Protein AF-A0A6P7GM08-F1 (afdb_monomer_lite)

Secondary structure (DSSP, 8-state):
-----TTS--TT---------GGGTS-HHHHHHHHHHHHHHHHGGGT------------------HHHHHHHHHHHHHHHHHHHHHHHHHHHTT--THHHHHHHT-HHHHHHHHHS----HHHHHTHHHHHHHHHHHHHHHHHHHHHHHHTSPPS-HHHHHHHHTSHHHHHHHHHHHHHHHHHHHHHHHHHHHHHHHHHHTT---HHHHHHHHHHHHHHHHHHHHHHHHHHHSGGGGGG--TTTHHHHHHHHHHHHHHHHHHHTTTHHHH-STTS-TT------

Foldseek 3Di:
DDPPPVVDDDPLDDDDFDDDDPVQVVDPVSVQVVVQVVVCVVCVVVVDGDGDPDDDPDPQDLPFDPLNVVVVVVVVVLVVLQVVLQVCLVVLCPPDDPSVVSNCSHPVSVVVVVPDQDPDPVCVVCVVVVVVLVVLVVVVVVVLVVVLVVQWHDPCCVVVVVVCVDPVVVVVVCSVVVSLVVVVVSVVVVVVVVQVVCVVVVNPDPVVVVVVVVVVLCVVLVVVLVCLSVLLGSVLSVPDDSGCPVVSVLLNVLSVVCVVCLSVVVCQPDPDPSDNSPRPNDDD

Organism: NCBI:txid50390

pLDDT: mean 78.88, std 12.2, range [30.53, 94.38]

Sequence (284 aa):
NSSLDISRFDRNFIYRTLGIPKSFIEDKSKLYSYSSTLVNQDIERFKLSAQIEDATCKKIKLEMNVYDIICLAVLVFYNILVILATFKGKSYEKKNGLKCIISKLSLVHTWKLRSKVPDTRDFKNLRNMNGSRVLAMLFIIFIHLAIAYNTSFISKPEVYEHVYRTILDNGLGCLPVLIVSYFFLVSSWLLTTQVYNIHEKGQLSFKNIGILIINRYFRLNFLIIVILIISETSWSTVITGPANFYPIIANQKACTENWFPSIFLFTNFYRLVDIVSNSWIIKP

InterPro domains:
  IPR052728 Oxygen and lipid transport regulator [PTHR11161] (41-271)

Radius of gyration: 25.5 Å; chains: 1; bounding box: 68×51×71 Å

Structure (mmCIF, N/CA/C/O backbone):
data_AF-A0A6P7GM08-F1
#
_entry.id   AF-A0A6P7GM08-F1
#
loop_
_atom_site.group_PDB
_atom_site.id
_atom_site.type_symbol
_atom_site.label_atom_id
_atom_site.label_alt_id
_atom_site.label_comp_id
_atom_site.label_asym_id
_atom_site.label_entity_id
_atom_site.label_seq_id
_atom_site.pdbx_PDB_ins_code
_atom_site.Cartn_x
_atom_site.Cartn_y
_atom_site.Cartn_z
_atom_site.occupancy
_atom_site.B_iso_or_equiv
_atom_site.auth_seq_id
_atom_site.auth_comp_id
_atom_site.auth_asym_id
_atom_site.auth_atom_id
_atom_site.pdbx_PDB_model_num
ATOM 1 N N . ASN A 1 1 ? 20.301 -31.651 -13.476 1.00 35.16 1 ASN A N 1
ATOM 2 C CA . ASN A 1 1 ? 19.522 -30.443 -13.815 1.00 35.16 1 ASN A CA 1
ATOM 3 C C . ASN A 1 1 ? 19.251 -29.656 -12.561 1.00 35.16 1 ASN A C 1
ATOM 5 O O . ASN A 1 1 ? 18.342 -29.984 -11.812 1.00 35.16 1 ASN A O 1
ATOM 9 N N . SER A 1 2 ? 20.148 -28.711 -12.295 1.00 35.25 2 SER A N 1
ATOM 10 C CA . SER A 1 2 ? 20.129 -27.833 -11.135 1.00 35.25 2 SER A CA 1
ATOM 11 C C . SER A 1 2 ? 18.839 -27.028 -11.093 1.00 35.25 2 SER A C 1
ATOM 13 O O . SER A 1 2 ? 18.434 -26.445 -12.097 1.00 35.25 2 SER A O 1
ATOM 15 N N . SER A 1 3 ? 18.241 -26.996 -9.907 1.00 37.19 3 SER A N 1
ATOM 16 C CA . SER A 1 3 ? 17.284 -25.994 -9.460 1.00 37.19 3 SER A CA 1
ATOM 17 C C . SER A 1 3 ? 17.614 -24.624 -10.056 1.00 37.19 3 SER A C 1
ATOM 19 O O . SER A 1 3 ? 18.649 -24.043 -9.723 1.00 37.19 3 SER A O 1
ATOM 21 N N . LEU A 1 4 ? 16.748 -24.126 -10.942 1.00 41.38 4 LEU A N 1
ATOM 22 C CA . LEU A 1 4 ? 16.693 -22.707 -11.269 1.00 41.38 4 LEU A CA 1
ATOM 23 C C . LEU A 1 4 ? 16.424 -21.985 -9.953 1.00 41.38 4 LEU A C 1
ATOM 25 O O . LEU A 1 4 ? 15.320 -22.021 -9.414 1.00 41.38 4 LEU A O 1
ATOM 29 N N . ASP A 1 5 ? 17.479 -21.416 -9.393 1.00 38.16 5 ASP A N 1
ATOM 30 C CA . ASP A 1 5 ? 17.410 -20.539 -8.244 1.00 38.16 5 ASP A CA 1
ATOM 31 C C . ASP A 1 5 ? 16.794 -19.223 -8.733 1.00 38.16 5 ASP A C 1
ATOM 33 O O . ASP A 1 5 ? 17.493 -18.293 -9.128 1.00 38.16 5 ASP A O 1
ATOM 37 N N . ILE A 1 6 ? 15.456 -19.187 -8.778 1.00 45.59 6 ILE A N 1
ATOM 38 C CA . ILE A 1 6 ? 14.623 -18.048 -9.217 1.00 45.59 6 ILE A CA 1
ATOM 39 C C . ILE A 1 6 ? 14.950 -16.771 -8.405 1.00 45.59 6 ILE A C 1
ATOM 41 O O . ILE A 1 6 ? 14.562 -15.671 -8.785 1.00 45.59 6 ILE A O 1
ATOM 45 N N . SER A 1 7 ? 15.697 -16.897 -7.300 1.00 42.41 7 SER A N 1
ATOM 46 C CA . SER A 1 7 ? 16.135 -15.784 -6.456 1.00 42.41 7 SER A CA 1
ATOM 47 C C . SER A 1 7 ? 17.351 -15.010 -6.988 1.00 42.41 7 SER A C 1
ATOM 49 O O . SER A 1 7 ? 17.602 -13.890 -6.537 1.00 42.41 7 SER A O 1
ATOM 51 N N . ARG A 1 8 ? 18.116 -15.554 -7.948 1.00 43.66 8 ARG A N 1
ATOM 52 C CA . ARG A 1 8 ? 19.243 -14.836 -8.561 1.00 43.66 8 ARG A CA 1
ATOM 53 C C . ARG A 1 8 ? 18.775 -14.081 -9.797 1.00 43.66 8 ARG A C 1
ATOM 55 O O . ARG A 1 8 ? 18.522 -14.680 -10.835 1.00 43.66 8 ARG A O 1
ATOM 62 N N . PHE A 1 9 ? 18.734 -12.753 -9.691 1.00 54.97 9 PHE A N 1
ATOM 63 C CA . PHE A 1 9 ? 18.653 -11.877 -10.858 1.00 54.97 9 PHE A CA 1
ATOM 64 C C . PHE A 1 9 ? 19.743 -12.262 -11.865 1.00 54.97 9 PHE A C 1
ATOM 66 O O . PHE A 1 9 ? 20.922 -12.346 -11.499 1.00 54.97 9 PHE A O 1
ATOM 73 N N . ASP A 1 10 ? 19.343 -12.514 -13.112 1.00 64.62 10 ASP A N 1
ATOM 74 C CA . ASP A 1 10 ? 20.282 -12.793 -14.190 1.00 64.62 10 ASP A CA 1
ATOM 75 C C . ASP A 1 10 ? 21.168 -11.561 -14.403 1.00 64.62 10 ASP A C 1
ATOM 77 O O . ASP A 1 10 ? 20.703 -10.490 -14.793 1.00 64.62 10 ASP A O 1
ATOM 81 N N . ARG A 1 11 ? 22.459 -11.714 -14.098 1.00 68.94 11 ARG A N 1
ATOM 82 C CA . ARG A 1 11 ? 23.444 -10.626 -14.147 1.00 68.94 11 ARG A CA 1
ATOM 83 C C . ARG A 1 11 ? 23.810 -10.224 -15.575 1.00 68.94 11 ARG A C 1
ATOM 85 O O . ARG A 1 11 ? 24.514 -9.233 -15.743 1.00 68.94 11 ARG A O 1
ATOM 92 N N . ASN A 1 12 ? 23.344 -10.970 -16.575 1.00 76.00 12 ASN A N 1
ATOM 93 C CA . ASN A 1 12 ? 23.531 -10.639 -17.983 1.00 76.00 12 ASN A CA 1
ATOM 94 C C . ASN A 1 12 ? 22.581 -9.526 -18.449 1.00 76.00 12 ASN A C 1
ATOM 96 O O . ASN A 1 12 ? 22.846 -8.886 -19.463 1.00 76.00 12 ASN A O 1
ATOM 100 N N . PHE A 1 13 ? 21.509 -9.259 -17.696 1.00 76.62 13 PHE A N 1
ATOM 101 C CA . PHE A 1 13 ? 20.513 -8.247 -18.033 1.00 76.62 13 PHE A CA 1
ATOM 102 C C . PHE A 1 13 ? 20.607 -7.049 -17.094 1.00 76.62 13 PHE A C 1
ATOM 104 O O . PHE A 1 13 ? 20.610 -7.182 -15.870 1.00 76.62 13 PHE A O 1
ATOM 111 N N . ILE A 1 14 ? 20.629 -5.850 -17.674 1.00 76.06 14 ILE A N 1
ATOM 112 C CA . ILE A 1 14 ? 20.607 -4.596 -16.924 1.00 76.06 14 ILE A CA 1
ATOM 113 C C . ILE A 1 14 ? 19.427 -3.765 -17.415 1.00 76.06 14 ILE A C 1
ATOM 115 O O . ILE A 1 14 ? 19.393 -3.316 -18.558 1.00 76.06 14 ILE A O 1
ATOM 119 N N . TYR A 1 15 ? 18.479 -3.510 -16.520 1.00 76.50 15 TYR A N 1
ATOM 120 C CA . TYR A 1 15 ? 17.338 -2.647 -16.798 1.00 76.50 15 TYR A CA 1
ATOM 121 C C . TYR A 1 15 ? 17.693 -1.195 -16.468 1.00 76.50 15 TYR A C 1
ATOM 123 O O . TYR A 1 15 ? 18.095 -0.885 -15.344 1.00 76.50 15 TYR A O 1
ATOM 131 N N . ARG A 1 16 ? 17.552 -0.293 -17.445 1.00 76.12 16 ARG A N 1
ATOM 132 C CA . ARG A 1 16 ? 17.833 1.141 -17.287 1.00 76.12 16 ARG A CA 1
ATOM 133 C C . ARG A 1 16 ? 16.761 2.001 -17.931 1.00 76.12 16 ARG A C 1
ATOM 135 O O . ARG A 1 16 ? 16.158 1.638 -18.935 1.00 76.12 16 ARG A O 1
ATOM 142 N N . THR A 1 17 ? 16.591 3.190 -17.369 1.00 79.44 17 THR A N 1
ATOM 143 C CA . THR A 1 17 ? 15.763 4.252 -17.938 1.00 79.44 17 THR A CA 1
ATOM 144 C C . THR A 1 17 ? 16.650 5.274 -18.627 1.00 79.44 17 THR A C 1
ATOM 146 O O . THR A 1 17 ? 17.549 5.825 -17.992 1.00 79.44 17 THR A O 1
ATOM 149 N N . LEU A 1 18 ? 16.379 5.555 -19.900 1.00 80.62 18 LEU A N 1
ATOM 150 C CA . LEU A 1 18 ? 17.138 6.515 -20.700 1.00 80.62 18 LEU A CA 1
ATOM 151 C C . LEU A 1 18 ? 16.223 7.641 -21.186 1.00 80.62 18 LEU A C 1
ATOM 153 O O . LEU A 1 18 ? 15.099 7.399 -21.629 1.00 80.62 18 LEU A O 1
ATOM 157 N N . GLY A 1 19 ? 16.712 8.878 -21.112 1.00 82.31 19 GLY A N 1
ATOM 158 C CA . GLY A 1 19 ? 16.063 10.030 -21.732 1.00 82.31 19 GLY A CA 1
ATOM 159 C C . GLY A 1 19 ? 16.494 10.141 -23.189 1.00 82.31 19 GLY A C 1
ATOM 160 O O . GLY A 1 19 ? 17.632 10.513 -23.456 1.00 82.31 19 GLY A O 1
ATOM 161 N N . ILE A 1 20 ? 15.602 9.816 -24.126 1.00 84.56 20 ILE A N 1
ATOM 162 C CA . ILE A 1 20 ? 15.917 9.781 -25.562 1.00 84.56 20 ILE A CA 1
ATOM 163 C C . ILE A 1 20 ? 15.117 10.869 -26.295 1.00 84.56 20 ILE A C 1
ATOM 165 O O . ILE A 1 20 ? 13.917 11.019 -26.032 1.00 84.56 20 ILE A O 1
ATOM 169 N N . PRO A 1 21 ? 15.729 11.636 -27.223 1.00 86.94 21 PRO A N 1
ATOM 170 C CA . PRO A 1 21 ? 14.997 12.619 -28.012 1.00 86.94 21 PRO A CA 1
ATOM 171 C C . PRO A 1 21 ? 13.933 11.953 -28.893 1.00 86.94 21 PRO A C 1
ATOM 173 O O . PRO A 1 21 ? 14.159 10.891 -29.473 1.00 86.94 21 PRO A O 1
ATOM 176 N N . LYS A 1 22 ? 12.777 12.611 -29.048 1.00 83.81 22 LYS A N 1
ATOM 177 C CA . LYS A 1 22 ? 11.621 12.053 -29.775 1.00 83.81 22 LYS A CA 1
ATOM 178 C C . LYS A 1 22 ? 11.934 11.631 -31.215 1.00 83.81 22 LYS A C 1
ATOM 180 O O . LYS A 1 22 ? 11.367 10.650 -31.677 1.00 83.81 22 LYS A O 1
ATOM 185 N N . SER A 1 23 ? 12.859 12.317 -31.887 1.00 85.62 23 SER A N 1
ATOM 186 C CA . SER A 1 23 ? 13.282 12.016 -33.262 1.00 85.62 23 SER A CA 1
ATOM 187 C C . SER A 1 23 ? 13.886 10.619 -33.436 1.00 85.62 23 SER A C 1
ATOM 189 O O . SER A 1 23 ? 13.831 10.064 -34.528 1.00 85.62 23 SER A O 1
ATOM 191 N N . PHE A 1 24 ? 14.454 10.036 -32.376 1.00 84.12 24 PHE A N 1
ATOM 192 C CA . PHE A 1 24 ? 15.043 8.695 -32.413 1.00 84.12 24 PHE A CA 1
ATOM 193 C C . PHE A 1 24 ? 14.032 7.590 -32.082 1.00 84.12 24 PHE A C 1
ATOM 195 O O . PHE A 1 24 ? 14.351 6.424 -32.263 1.00 84.12 24 PHE A O 1
ATOM 202 N N . ILE A 1 25 ? 12.825 7.929 -31.611 1.00 83.25 25 ILE A N 1
ATOM 203 C CA . ILE A 1 25 ? 11.800 6.948 -31.206 1.00 83.25 25 ILE A CA 1
ATOM 204 C C . ILE A 1 25 ? 11.064 6.368 -32.425 1.00 83.25 25 ILE A C 1
ATOM 206 O O . ILE A 1 25 ? 10.591 5.235 -32.376 1.00 83.25 25 ILE A O 1
ATOM 210 N N . GLU A 1 26 ? 10.970 7.127 -33.519 1.00 83.06 26 GLU A N 1
ATOM 211 C CA . GLU A 1 26 ? 10.230 6.726 -34.725 1.00 83.06 26 GLU A CA 1
ATOM 212 C C . GLU A 1 26 ? 10.909 5.582 -35.494 1.00 83.06 26 GLU A C 1
ATOM 214 O O . GLU A 1 26 ? 10.233 4.768 -36.119 1.00 83.06 26 GLU A O 1
ATOM 219 N N . ASP A 1 27 ? 12.237 5.481 -35.405 1.00 87.62 27 ASP A N 1
ATOM 220 C CA . ASP A 1 27 ? 13.041 4.464 -36.080 1.00 87.62 27 ASP A CA 1
ATOM 221 C C . ASP A 1 27 ? 13.740 3.572 -35.049 1.00 87.62 27 ASP A C 1
ATOM 223 O O . ASP A 1 27 ? 14.667 3.995 -34.353 1.00 87.62 27 ASP A O 1
ATOM 227 N N . LYS A 1 28 ? 13.318 2.302 -34.981 1.00 85.19 28 LYS A N 1
ATOM 228 C CA . LYS A 1 28 ? 13.895 1.314 -34.061 1.00 85.19 28 LYS A CA 1
ATOM 229 C C . LYS A 1 28 ? 15.401 1.144 -34.271 1.00 85.19 28 LYS A C 1
ATOM 231 O O . LYS A 1 28 ? 16.126 1.040 -33.292 1.00 85.19 28 LYS A O 1
ATOM 236 N N . SER A 1 29 ? 15.913 1.161 -35.500 1.00 87.12 29 SER A N 1
ATOM 237 C CA . SER A 1 29 ? 17.355 0.976 -35.719 1.00 87.12 29 SER A CA 1
ATOM 238 C C . SER A 1 29 ? 18.158 2.121 -35.100 1.00 87.12 29 SER A C 1
ATOM 240 O O . SER A 1 29 ? 19.182 1.900 -34.448 1.00 87.12 29 SER A O 1
ATOM 242 N N . LYS A 1 30 ? 17.669 3.355 -35.258 1.00 89.19 30 LYS A N 1
ATOM 243 C CA . LYS A 1 30 ? 18.291 4.548 -34.670 1.00 89.19 30 LYS A CA 1
ATOM 244 C C . LYS A 1 30 ? 18.163 4.564 -33.153 1.00 89.19 30 LYS A C 1
ATOM 246 O O . LYS A 1 30 ? 19.135 4.901 -32.482 1.00 89.19 30 LYS A O 1
ATOM 251 N N . LEU A 1 31 ? 17.011 4.155 -32.618 1.00 88.88 31 LEU A N 1
ATOM 252 C CA . LEU A 1 31 ? 16.784 4.024 -31.180 1.00 88.88 31 LEU A CA 1
ATOM 253 C C . LEU A 1 31 ? 17.820 3.099 -30.538 1.00 88.88 31 LEU A C 1
ATOM 255 O O . LEU A 1 31 ? 18.477 3.488 -29.574 1.00 88.88 31 LEU A O 1
ATOM 259 N N . TYR A 1 32 ? 17.982 1.891 -31.082 1.00 90.56 32 TYR A N 1
ATOM 260 C CA . TYR A 1 32 ? 18.869 0.875 -30.520 1.00 90.56 32 TYR A CA 1
ATOM 261 C C . TYR A 1 32 ? 20.337 1.276 -30.663 1.00 90.56 32 TYR A C 1
ATOM 263 O O . TYR A 1 32 ? 21.091 1.148 -29.699 1.00 90.56 32 TYR A O 1
ATOM 271 N N . SER A 1 33 ? 20.737 1.822 -31.817 1.00 90.56 33 SER A N 1
ATOM 272 C CA . SER A 1 33 ? 22.107 2.301 -32.025 1.00 90.56 33 SER A CA 1
ATOM 273 C C . SER A 1 33 ? 22.451 3.443 -31.069 1.00 90.56 33 SER A C 1
ATOM 275 O O . SER A 1 33 ? 23.459 3.367 -30.375 1.00 90.56 33 SER A O 1
ATOM 277 N N . TYR A 1 34 ? 21.606 4.476 -30.989 1.00 90.44 34 TYR A N 1
ATOM 278 C CA . TYR A 1 34 ? 21.847 5.640 -30.134 1.00 90.44 34 TYR A CA 1
ATOM 279 C C . TYR A 1 34 ? 21.858 5.265 -28.647 1.00 90.44 34 TYR A C 1
ATOM 281 O O . TYR A 1 34 ? 22.755 5.666 -27.907 1.00 90.44 34 TYR A O 1
ATOM 289 N N . SER A 1 35 ? 20.902 4.436 -28.221 1.00 89.25 35 SER A N 1
ATOM 290 C CA . SER A 1 35 ? 20.823 3.952 -26.838 1.00 89.25 35 SER A CA 1
ATOM 291 C C . SER A 1 35 ? 22.028 3.090 -26.468 1.00 89.25 35 SER A C 1
ATOM 293 O O . SER A 1 35 ? 22.581 3.256 -25.385 1.00 89.25 35 SER A O 1
ATOM 295 N N . SER A 1 36 ? 22.475 2.210 -27.372 1.00 89.88 36 SER A N 1
ATOM 296 C CA . SER A 1 36 ? 23.676 1.395 -27.149 1.00 89.88 36 SER A CA 1
ATOM 297 C C . SER A 1 36 ? 24.919 2.274 -27.028 1.00 89.88 36 SER A C 1
ATOM 299 O O . SER A 1 36 ? 25.741 2.036 -26.151 1.00 89.88 36 SER A O 1
ATOM 301 N N . THR A 1 37 ? 25.059 3.317 -27.855 1.00 90.56 37 THR A N 1
ATOM 302 C CA . THR A 1 37 ? 26.175 4.268 -27.742 1.00 90.56 37 THR A CA 1
ATOM 303 C C . THR A 1 37 ? 26.171 4.984 -26.393 1.00 90.56 37 THR A C 1
ATOM 305 O O . THR A 1 37 ? 27.208 5.014 -25.737 1.00 90.56 37 THR A O 1
ATOM 308 N N . LEU A 1 38 ? 25.019 5.497 -25.948 1.00 89.44 38 LEU A N 1
ATOM 309 C CA . LEU A 1 38 ? 24.896 6.165 -24.647 1.00 89.44 38 LEU A CA 1
ATOM 310 C C . LEU A 1 38 ? 25.265 5.238 -23.483 1.00 89.44 38 LEU A C 1
ATOM 312 O O . LEU A 1 38 ? 26.056 5.608 -22.621 1.00 89.44 38 LEU A O 1
ATOM 316 N N . VAL A 1 39 ? 24.730 4.013 -23.470 1.00 88.25 39 VAL A N 1
ATOM 317 C CA . VAL A 1 39 ? 25.027 3.053 -22.397 1.00 88.25 39 VAL A CA 1
ATOM 318 C C . VAL A 1 39 ? 26.499 2.647 -22.417 1.00 88.25 39 VAL A C 1
ATOM 320 O O . VAL A 1 39 ? 27.105 2.572 -21.353 1.00 88.25 39 VAL A O 1
ATOM 323 N N . ASN A 1 40 ? 27.085 2.421 -23.598 1.00 90.12 40 ASN A N 1
ATOM 324 C CA . ASN A 1 40 ? 28.497 2.058 -23.727 1.00 90.12 40 ASN A CA 1
ATOM 325 C C . ASN A 1 40 ? 29.437 3.177 -23.266 1.00 90.12 40 ASN A C 1
ATOM 327 O O . ASN A 1 40 ? 30.437 2.877 -22.623 1.00 90.12 40 ASN A O 1
ATOM 331 N N . GLN A 1 41 ? 29.093 4.446 -23.508 1.00 90.19 41 GLN A N 1
ATOM 332 C CA . GLN A 1 41 ? 29.835 5.589 -22.963 1.00 90.19 41 GLN A CA 1
ATOM 333 C C . GLN A 1 41 ? 29.793 5.614 -21.427 1.00 90.19 41 GLN A C 1
ATOM 335 O O . GLN A 1 41 ? 30.821 5.806 -20.781 1.00 90.19 41 GLN A O 1
ATOM 340 N N . ASP A 1 42 ? 28.630 5.348 -20.825 1.00 84.88 42 ASP A N 1
ATOM 341 C CA . ASP A 1 42 ? 28.483 5.331 -19.363 1.00 84.88 42 ASP A CA 1
ATOM 342 C C . ASP A 1 42 ? 29.275 4.196 -18.686 1.00 84.88 42 ASP A C 1
ATOM 344 O O . ASP A 1 42 ? 29.732 4.341 -17.547 1.00 84.88 42 ASP A O 1
ATOM 348 N N . ILE A 1 43 ? 29.412 3.044 -19.352 1.00 86.06 43 ILE A N 1
ATOM 349 C CA . ILE A 1 43 ? 30.066 1.847 -18.792 1.00 86.06 43 ILE A CA 1
ATOM 350 C C . ILE A 1 43 ? 31.495 1.630 -19.293 1.00 86.06 43 ILE A C 1
ATOM 352 O O . ILE A 1 43 ? 32.141 0.679 -18.850 1.00 86.06 43 ILE A O 1
ATOM 356 N N . GLU A 1 44 ? 32.014 2.506 -20.156 1.00 87.69 44 GLU A N 1
ATOM 357 C CA . GLU A 1 44 ? 33.355 2.403 -20.745 1.00 87.69 44 GLU A CA 1
ATOM 358 C C . GLU A 1 44 ? 34.434 2.212 -19.666 1.00 87.69 44 GLU A C 1
ATOM 360 O O . GLU A 1 44 ? 35.330 1.373 -19.793 1.00 87.69 44 GLU A O 1
ATOM 365 N N . ARG A 1 45 ? 34.272 2.894 -18.523 1.00 87.44 45 ARG A N 1
ATOM 366 C CA . ARG A 1 45 ? 35.152 2.791 -17.346 1.00 87.44 45 ARG A CA 1
ATOM 367 C C . ARG A 1 45 ? 35.300 1.372 -16.785 1.00 87.44 45 ARG A C 1
ATOM 369 O O . ARG A 1 45 ? 36.302 1.069 -16.145 1.00 87.44 45 ARG A O 1
ATOM 376 N N . PHE A 1 46 ? 34.315 0.507 -17.015 1.00 84.06 46 PHE A N 1
ATOM 377 C CA . PHE A 1 46 ? 34.303 -0.875 -16.540 1.00 84.06 46 PHE A CA 1
ATOM 378 C C . PHE A 1 46 ? 34.839 -1.873 -17.573 1.00 84.06 46 PHE A C 1
ATOM 380 O O . PHE A 1 46 ? 34.902 -3.061 -17.270 1.00 84.06 46 PHE A O 1
ATOM 387 N N . LYS A 1 47 ? 35.241 -1.414 -18.771 1.00 87.75 47 LYS A N 1
ATOM 388 C CA . LYS A 1 47 ? 35.655 -2.269 -19.900 1.00 87.75 47 LYS A CA 1
ATOM 389 C C . LYS A 1 47 ? 34.579 -3.289 -20.298 1.00 87.75 47 LYS A C 1
ATOM 391 O O . LYS A 1 47 ? 34.889 -4.416 -20.678 1.00 87.75 47 LYS A O 1
ATOM 396 N N . LEU A 1 48 ? 33.314 -2.890 -20.179 1.00 85.75 48 LEU A N 1
ATOM 397 C CA . LEU A 1 48 ? 32.152 -3.687 -20.561 1.00 85.75 48 LEU A CA 1
ATOM 398 C C . LEU A 1 48 ? 31.522 -3.116 -21.832 1.00 85.75 48 LEU A C 1
ATOM 400 O O . LEU A 1 48 ? 31.581 -1.913 -22.071 1.00 85.75 48 LEU A O 1
ATOM 404 N N . SER A 1 49 ? 30.885 -3.983 -22.616 1.00 86.00 49 SER A N 1
ATOM 405 C CA . SER A 1 49 ? 30.048 -3.591 -23.749 1.00 86.00 49 SER A CA 1
ATOM 406 C C . SER A 1 49 ? 28.631 -4.098 -23.525 1.00 86.00 49 SER A C 1
ATOM 408 O O . SER A 1 49 ? 28.441 -5.275 -23.219 1.00 86.00 49 SER A O 1
ATOM 410 N N . ALA A 1 50 ? 27.646 -3.227 -23.698 1.00 86.06 50 ALA A N 1
ATOM 411 C CA . ALA A 1 50 ? 26.234 -3.556 -23.627 1.00 86.06 50 ALA A CA 1
ATOM 412 C C . ALA A 1 50 ? 25.570 -3.352 -24.993 1.00 86.06 50 ALA A C 1
ATOM 414 O O . ALA A 1 50 ? 25.867 -2.401 -25.724 1.00 86.06 50 ALA A O 1
ATOM 415 N N . GLN A 1 51 ? 24.637 -4.244 -25.306 1.00 88.38 51 GLN A N 1
ATOM 416 C CA . GLN A 1 51 ? 23.729 -4.123 -26.435 1.00 88.38 51 GLN A CA 1
ATOM 417 C C . GLN A 1 51 ? 22.304 -4.035 -25.898 1.00 88.38 51 GLN A C 1
ATOM 419 O O . GLN A 1 51 ? 21.954 -4.698 -24.922 1.00 88.38 51 GLN A O 1
ATOM 424 N N . ILE A 1 52 ? 21.484 -3.200 -26.527 1.00 87.88 52 ILE A N 1
ATOM 425 C CA . ILE A 1 52 ? 20.064 -3.126 -26.195 1.00 87.88 52 ILE A CA 1
ATOM 426 C C . ILE A 1 52 ? 19.348 -4.321 -26.827 1.00 87.88 52 ILE A C 1
ATOM 428 O O . ILE A 1 52 ? 19.352 -4.466 -28.048 1.00 87.88 52 ILE A O 1
ATOM 432 N N . GLU A 1 53 ? 18.743 -5.159 -25.990 1.00 85.50 53 GLU A N 1
ATOM 433 C CA . GLU A 1 53 ? 17.932 -6.301 -26.426 1.00 85.50 53 GLU A CA 1
ATOM 434 C C . GLU A 1 53 ? 16.463 -5.916 -26.626 1.00 85.50 53 GLU A C 1
ATOM 436 O O . GLU A 1 53 ? 15.872 -6.253 -27.648 1.00 85.50 53 GLU A O 1
ATOM 441 N N . ASP A 1 54 ? 15.897 -5.145 -25.693 1.00 83.50 54 ASP A N 1
ATOM 442 C CA . ASP A 1 54 ? 14.534 -4.627 -25.787 1.00 83.50 54 ASP A CA 1
ATOM 443 C C . ASP A 1 54 ? 14.457 -3.162 -25.337 1.00 83.50 54 ASP A C 1
ATOM 445 O O . ASP A 1 54 ? 15.165 -2.714 -24.430 1.00 83.50 54 ASP A O 1
ATOM 449 N N . ALA A 1 55 ? 13.570 -2.408 -25.983 1.00 81.38 55 ALA A N 1
ATOM 450 C CA . ALA A 1 55 ? 13.308 -1.008 -25.690 1.00 81.38 55 ALA A CA 1
ATOM 451 C C . ALA A 1 55 ? 11.798 -0.755 -25.663 1.00 81.38 55 ALA A C 1
ATOM 453 O O . ALA A 1 55 ? 11.122 -0.715 -26.695 1.00 81.38 55 ALA A O 1
ATOM 454 N N . THR A 1 56 ? 11.267 -0.520 -24.463 1.00 77.75 56 THR A N 1
ATOM 455 C CA . THR A 1 56 ? 9.855 -0.182 -24.276 1.00 77.75 56 THR A CA 1
ATOM 456 C C . THR A 1 56 ? 9.668 1.334 -24.214 1.00 77.75 56 THR A C 1
ATOM 458 O O . THR A 1 56 ? 9.880 1.970 -23.185 1.00 77.75 56 THR A O 1
ATOM 461 N N . CYS A 1 57 ? 9.196 1.921 -25.315 1.00 75.94 57 CYS A N 1
ATOM 462 C CA . CYS A 1 57 ? 8.779 3.324 -25.387 1.00 75.94 57 CYS A CA 1
ATOM 463 C C . CYS A 1 57 ? 7.248 3.420 -25.454 1.00 75.94 57 CYS A C 1
ATOM 465 O O . CYS A 1 57 ? 6.673 3.761 -26.488 1.00 75.94 57 CYS A O 1
ATOM 467 N N . LYS A 1 58 ? 6.552 3.076 -24.364 1.00 68.19 58 LYS A N 1
ATOM 468 C CA . LYS A 1 58 ? 5.087 3.191 -24.318 1.00 68.19 58 LYS A CA 1
ATOM 469 C C . LYS A 1 58 ? 4.670 4.585 -23.862 1.00 68.19 58 LYS A C 1
ATOM 471 O O . LYS A 1 58 ? 4.950 4.999 -22.742 1.00 68.19 58 LYS A O 1
ATOM 476 N N . LYS A 1 59 ? 3.921 5.287 -24.717 1.00 66.88 59 LYS A N 1
ATOM 477 C CA . LYS A 1 59 ? 3.079 6.400 -24.274 1.00 66.88 59 LYS A CA 1
ATOM 478 C C . LYS A 1 59 ? 1.920 5.771 -23.509 1.00 66.88 59 LYS A C 1
ATOM 480 O O . LYS A 1 59 ? 1.079 5.120 -24.123 1.00 66.88 59 LYS A O 1
ATOM 485 N N . ILE A 1 60 ? 1.930 5.896 -22.187 1.00 66.06 60 ILE A N 1
ATOM 486 C CA . ILE A 1 60 ? 0.898 5.321 -21.323 1.00 66.06 60 ILE A CA 1
ATOM 487 C C . ILE A 1 60 ? -0.426 5.982 -21.711 1.00 66.06 60 ILE A C 1
ATOM 489 O O . ILE A 1 60 ? -0.627 7.175 -21.488 1.00 66.06 60 ILE A O 1
ATOM 493 N N . LYS A 1 61 ? -1.281 5.228 -22.402 1.00 64.62 61 LYS A N 1
ATOM 494 C CA . LYS A 1 61 ? -2.645 5.638 -22.719 1.00 64.62 61 LYS A CA 1
ATOM 495 C C . LYS A 1 61 ? -3.538 5.049 -21.644 1.00 64.62 61 LYS A C 1
ATOM 497 O O . LYS A 1 61 ? -3.485 3.848 -21.398 1.00 64.62 61 LYS A O 1
ATOM 502 N N . LEU A 1 62 ? -4.323 5.908 -21.003 1.00 70.62 62 LEU A N 1
ATOM 503 C CA . LEU A 1 62 ? -5.319 5.469 -20.043 1.00 70.62 62 LEU A CA 1
ATOM 504 C C . LEU A 1 62 ? -6.485 4.849 -20.818 1.00 70.62 62 LEU A C 1
ATOM 506 O O . LEU A 1 62 ? -7.322 5.564 -21.365 1.00 70.62 62 LEU A O 1
ATOM 510 N N . GLU A 1 63 ? -6.510 3.526 -20.900 1.00 77.31 63 GLU A N 1
ATOM 511 C CA . GLU A 1 63 ? -7.664 2.789 -21.404 1.00 77.31 63 GLU A CA 1
ATOM 512 C C . GLU A 1 63 ? -8.556 2.464 -20.208 1.00 77.31 63 GLU A C 1
ATOM 514 O O . GLU A 1 63 ? -8.278 1.553 -19.433 1.00 77.31 63 GLU A O 1
ATOM 519 N N . MET A 1 64 ? -9.591 3.284 -20.007 1.00 78.94 64 MET A N 1
ATOM 520 C CA . MET A 1 64 ? -10.536 3.081 -18.912 1.00 78.94 64 MET A CA 1
ATOM 521 C C . MET A 1 64 ? -11.429 1.882 -19.217 1.00 78.94 64 MET A C 1
ATOM 523 O O . MET A 1 64 ? -12.156 1.875 -20.211 1.00 78.94 64 MET A O 1
ATOM 527 N N . ASN A 1 65 ? -11.402 0.890 -18.336 1.00 86.12 65 ASN A N 1
ATOM 528 C CA . ASN A 1 65 ? -12.275 -0.269 -18.411 1.00 86.12 65 ASN A CA 1
ATOM 529 C C . ASN A 1 65 ? -13.604 -0.002 -17.676 1.00 86.12 65 ASN A C 1
ATOM 531 O O . ASN A 1 65 ? -13.722 0.925 -16.871 1.00 86.12 65 ASN A O 1
ATOM 535 N N . VAL A 1 66 ? -14.614 -0.849 -17.898 1.00 88.44 66 VAL A N 1
ATOM 536 C CA . VAL A 1 66 ? -15.915 -0.771 -17.203 1.00 88.44 66 VAL A CA 1
ATOM 537 C C . VAL A 1 66 ? -15.734 -0.807 -15.681 1.00 88.44 66 VAL A C 1
ATOM 539 O O . VAL A 1 66 ? -16.409 -0.072 -14.961 1.00 88.44 66 VAL A O 1
ATOM 542 N N . TYR A 1 67 ? -14.777 -1.602 -15.195 1.00 88.69 67 TYR A N 1
ATOM 543 C CA . TYR A 1 67 ? -14.405 -1.659 -13.780 1.00 88.69 67 TYR A CA 1
ATOM 544 C C . TYR A 1 67 ? -13.984 -0.290 -13.229 1.00 88.69 67 TYR A C 1
ATOM 546 O 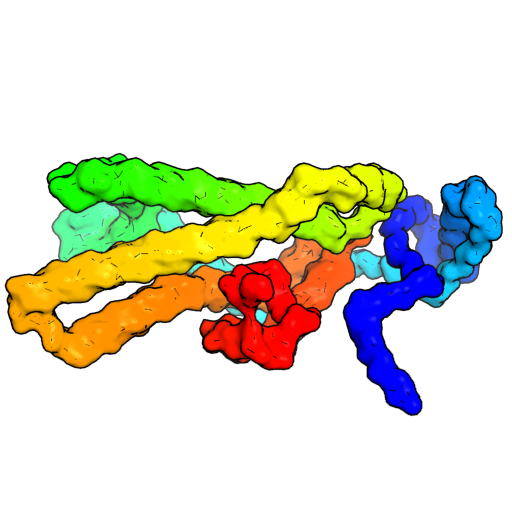O . TYR A 1 67 ? -14.486 0.140 -12.192 1.00 88.69 67 TYR A O 1
ATOM 554 N N . ASP A 1 68 ? -13.149 0.446 -13.965 1.00 88.62 68 ASP A N 1
ATOM 555 C CA . ASP A 1 68 ? -12.679 1.771 -13.555 1.00 88.62 68 ASP A CA 1
ATOM 556 C C . ASP A 1 68 ? -13.829 2.775 -13.468 1.00 88.62 68 ASP A C 1
ATOM 558 O O . ASP A 1 68 ? -13.869 3.604 -12.560 1.00 88.62 68 ASP A O 1
ATOM 562 N N . ILE A 1 69 ? -14.793 2.687 -14.389 1.00 90.62 69 ILE A N 1
ATOM 563 C CA . ILE A 1 69 ? -15.987 3.539 -14.386 1.00 90.62 69 ILE A CA 1
ATOM 564 C C . ILE A 1 69 ? -16.853 3.238 -13.156 1.00 90.62 69 ILE A C 1
ATOM 566 O O . ILE A 1 69 ? -17.322 4.168 -12.498 1.00 90.62 69 ILE A O 1
ATOM 570 N N . ILE A 1 70 ? -17.033 1.960 -12.805 1.00 92.31 70 ILE A N 1
ATOM 571 C CA . ILE A 1 70 ? -17.774 1.552 -11.603 1.00 92.31 70 ILE A CA 1
ATOM 572 C C . ILE A 1 70 ? -17.065 2.062 -10.343 1.00 92.31 70 ILE A C 1
ATOM 574 O O . ILE A 1 70 ? -17.702 2.695 -9.497 1.00 92.31 70 ILE A O 1
ATOM 578 N N . CYS A 1 71 ? -15.751 1.853 -10.227 1.00 90.25 71 CYS A N 1
ATOM 579 C CA . CYS A 1 71 ? -14.953 2.360 -9.112 1.00 90.25 71 CYS A CA 1
ATOM 580 C C . CYS A 1 71 ? -15.035 3.891 -9.005 1.00 90.25 71 CYS A C 1
ATOM 582 O O . CYS A 1 71 ? -15.216 4.413 -7.901 1.00 90.25 71 CYS A O 1
ATOM 584 N N . LEU A 1 72 ? -14.986 4.612 -10.134 1.00 90.69 72 LEU A N 1
ATOM 585 C CA . LEU A 1 72 ? -15.174 6.065 -10.170 1.00 90.69 72 LEU A CA 1
ATOM 586 C C . LEU A 1 72 ? -16.546 6.464 -9.645 1.00 90.69 72 LEU A C 1
ATOM 588 O O . LEU A 1 72 ? -16.643 7.340 -8.789 1.00 90.69 72 LEU A O 1
ATOM 592 N N . ALA A 1 73 ? -17.601 5.818 -10.140 1.00 93.56 73 ALA A N 1
ATOM 593 C CA . ALA A 1 73 ? -18.971 6.121 -9.758 1.00 93.56 73 ALA A CA 1
ATOM 594 C C . ALA A 1 73 ? -19.189 5.906 -8.255 1.00 93.56 73 ALA A C 1
ATOM 596 O O . ALA A 1 73 ? -19.752 6.775 -7.589 1.00 93.56 73 ALA A O 1
ATOM 597 N N . VAL A 1 74 ? -18.680 4.801 -7.698 1.00 92.50 74 VAL A N 1
ATOM 598 C CA . VAL A 1 74 ? -18.743 4.509 -6.258 1.00 92.50 74 VAL A CA 1
ATOM 599 C C . VAL A 1 74 ? -17.976 5.555 -5.450 1.00 92.50 74 VAL A C 1
ATOM 601 O O . VAL A 1 74 ? -18.492 6.056 -4.449 1.00 92.50 74 VAL A O 1
ATOM 604 N N . LEU A 1 75 ? -16.769 5.926 -5.885 1.00 91.06 75 LEU A N 1
ATOM 605 C CA . LEU A 1 75 ? -15.941 6.911 -5.192 1.00 91.06 75 LEU A CA 1
ATOM 606 C C . LEU A 1 75 ? -16.578 8.305 -5.227 1.00 91.06 75 LEU A C 1
ATOM 608 O O . LEU A 1 75 ? -16.651 8.971 -4.194 1.00 91.06 75 LEU A O 1
ATOM 612 N N . VAL A 1 76 ? -17.085 8.743 -6.380 1.00 94.19 76 VAL A N 1
ATOM 613 C CA . VAL A 1 76 ? -17.791 10.025 -6.529 1.00 94.19 76 VAL A CA 1
ATOM 614 C C . VAL A 1 76 ? -19.062 10.036 -5.682 1.00 94.19 76 VAL A C 1
ATOM 616 O O . VAL A 1 76 ? -19.278 10.978 -4.922 1.00 94.19 76 VAL A O 1
ATOM 619 N N . PHE A 1 77 ? -19.866 8.971 -5.734 1.00 94.38 77 PHE A N 1
ATOM 620 C CA . PHE A 1 77 ? -21.071 8.838 -4.918 1.00 94.38 77 PHE A CA 1
ATOM 621 C C . PHE A 1 77 ? -20.759 8.904 -3.417 1.00 94.38 77 PHE A C 1
ATOM 623 O O . PHE A 1 77 ? -21.394 9.664 -2.684 1.00 94.38 77 PHE A O 1
ATOM 630 N N . TYR A 1 78 ? -19.738 8.176 -2.958 1.00 91.44 78 TYR A N 1
ATOM 631 C CA . TYR A 1 78 ? -19.287 8.218 -1.569 1.00 91.44 78 TYR A CA 1
ATOM 632 C C . TYR A 1 78 ? -18.837 9.626 -1.155 1.00 91.44 78 TYR A C 1
ATOM 634 O O . TYR A 1 78 ? -19.248 10.118 -0.104 1.00 91.44 78 TYR A O 1
ATOM 642 N N . ASN A 1 79 ? -18.057 10.316 -1.993 1.00 92.00 79 ASN A N 1
ATOM 643 C CA . ASN A 1 79 ? -17.628 11.688 -1.716 1.00 92.00 79 ASN A CA 1
ATOM 644 C C . ASN A 1 79 ? -18.813 12.660 -1.647 1.00 92.00 79 ASN A C 1
ATOM 646 O O . ASN A 1 79 ? -18.869 13.477 -0.730 1.00 92.00 79 ASN A O 1
ATOM 650 N N . ILE A 1 80 ? -19.800 12.541 -2.540 1.00 92.75 80 ILE A N 1
ATOM 651 C CA . ILE A 1 80 ? -21.035 13.339 -2.481 1.00 92.75 80 ILE A CA 1
ATOM 652 C C . ILE A 1 80 ? -21.767 13.092 -1.156 1.00 92.75 80 ILE A C 1
ATOM 654 O O . ILE A 1 80 ? -22.166 14.049 -0.489 1.00 92.75 80 ILE A O 1
ATOM 658 N N . LEU A 1 81 ? -21.903 11.831 -0.731 1.00 90.19 81 LEU A N 1
ATOM 659 C CA . LEU A 1 81 ? -22.512 11.499 0.559 1.00 90.19 81 LEU A CA 1
ATOM 660 C C . LEU A 1 81 ? -21.748 12.122 1.733 1.00 90.19 81 LEU A C 1
ATOM 662 O O . LEU A 1 81 ? -22.377 12.704 2.617 1.00 90.19 81 LEU A O 1
ATOM 666 N N . VAL A 1 82 ? -20.413 12.050 1.736 1.00 89.94 82 VAL A N 1
ATOM 667 C CA . VAL A 1 82 ? -19.558 12.652 2.773 1.00 89.94 82 VAL A CA 1
ATOM 668 C C . VAL A 1 82 ? -19.696 14.175 2.791 1.00 89.94 82 VAL A C 1
ATOM 670 O O . VAL A 1 82 ? -19.803 14.769 3.866 1.00 89.94 82 VAL A O 1
ATOM 673 N N . ILE A 1 83 ? -19.748 14.825 1.627 1.00 89.88 83 ILE A N 1
ATOM 674 C CA . ILE A 1 83 ? -19.930 16.276 1.508 1.00 89.88 83 ILE A CA 1
ATOM 675 C C . ILE A 1 83 ? -21.302 16.682 2.063 1.00 89.88 83 ILE A C 1
ATOM 677 O O . ILE A 1 83 ? -21.385 17.542 2.943 1.00 89.88 83 ILE A O 1
ATOM 68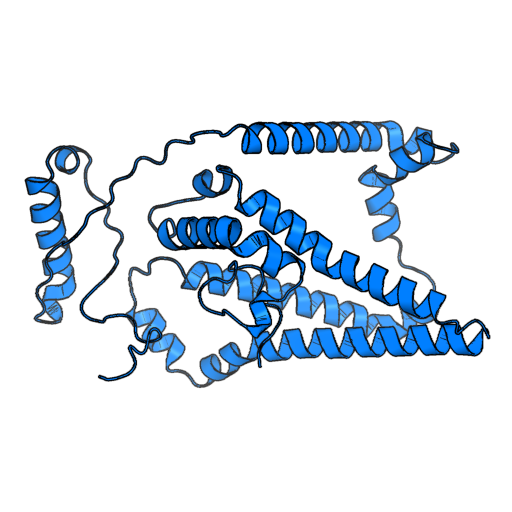1 N N . LEU A 1 84 ? -22.381 16.018 1.633 1.00 88.75 84 LEU A N 1
ATOM 682 C CA . LEU A 1 84 ? -23.741 16.270 2.125 1.00 88.75 84 LEU A CA 1
ATOM 683 C C . LEU A 1 84 ? -23.863 16.025 3.636 1.00 88.75 84 LEU A C 1
ATOM 685 O O . LEU A 1 84 ? -24.482 16.822 4.349 1.00 88.75 84 LEU A O 1
ATOM 689 N N . ALA A 1 85 ? -23.251 14.950 4.132 1.00 87.69 85 ALA A N 1
ATOM 690 C CA . ALA A 1 85 ? -23.160 14.642 5.553 1.00 87.69 85 ALA A CA 1
ATOM 691 C C . ALA A 1 85 ? -22.382 15.715 6.322 1.00 87.69 85 ALA A C 1
ATOM 693 O O . ALA A 1 85 ? -22.767 16.094 7.427 1.00 87.69 85 ALA A O 1
ATOM 694 N N . THR A 1 86 ? -21.311 16.245 5.736 1.00 87.38 86 THR A N 1
ATOM 695 C CA . THR A 1 86 ? -20.491 17.291 6.349 1.00 87.38 86 THR A CA 1
ATOM 696 C C . THR A 1 86 ? -21.264 18.604 6.465 1.00 87.38 86 THR A C 1
ATOM 698 O O . THR A 1 86 ? -21.335 19.157 7.562 1.00 87.38 86 THR A O 1
ATOM 701 N N . PHE A 1 87 ? -21.955 19.036 5.404 1.00 86.38 87 PHE A N 1
ATOM 702 C CA . PHE A 1 87 ? -22.800 20.237 5.429 1.00 86.38 87 PHE A CA 1
ATOM 703 C C . PHE A 1 87 ? -23.987 20.123 6.394 1.00 86.38 87 PHE A C 1
ATOM 705 O O . PHE A 1 87 ? -24.277 21.058 7.141 1.00 86.38 87 PHE A O 1
ATOM 712 N N . LYS A 1 88 ? -24.680 18.976 6.418 1.00 83.44 88 LYS A N 1
ATOM 713 C CA . LYS A 1 88 ? -25.880 18.779 7.255 1.00 83.44 88 LYS A CA 1
ATOM 714 C C . LYS A 1 88 ? -25.586 18.202 8.645 1.00 83.44 88 LYS A C 1
ATOM 716 O O . LYS A 1 88 ? -26.505 18.066 9.456 1.00 83.44 88 LYS A O 1
ATOM 721 N N . GLY A 1 89 ? -24.322 17.901 8.950 1.00 75.38 89 GLY A N 1
ATOM 722 C CA . GLY A 1 89 ? -23.897 17.146 10.134 1.00 75.38 89 GLY A CA 1
ATOM 723 C C . GLY A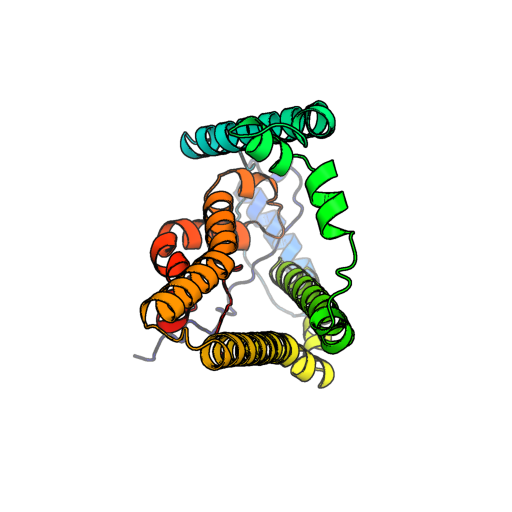 1 89 ? -24.393 17.731 11.456 1.00 75.38 89 GLY A C 1
ATOM 724 O O . GLY A 1 89 ? -24.951 16.993 12.267 1.00 75.38 89 GLY A O 1
ATOM 725 N N . LYS A 1 90 ? -24.303 19.060 11.629 1.00 70.94 90 LYS A N 1
ATOM 726 C CA . LYS A 1 90 ? -24.801 19.770 12.827 1.00 70.94 90 LYS A CA 1
ATOM 727 C C . LYS A 1 90 ? -26.321 19.669 13.010 1.00 70.94 90 LYS A C 1
ATOM 729 O O . LYS A 1 90 ? -26.798 19.593 14.136 1.00 70.94 90 LYS A O 1
ATOM 734 N N . SER A 1 91 ? -27.094 19.669 11.921 1.00 73.75 91 SER A N 1
ATOM 735 C CA . SER A 1 91 ? -28.567 19.604 11.975 1.00 73.75 91 SER A CA 1
ATOM 736 C C . SER A 1 91 ? -29.078 18.181 12.238 1.00 7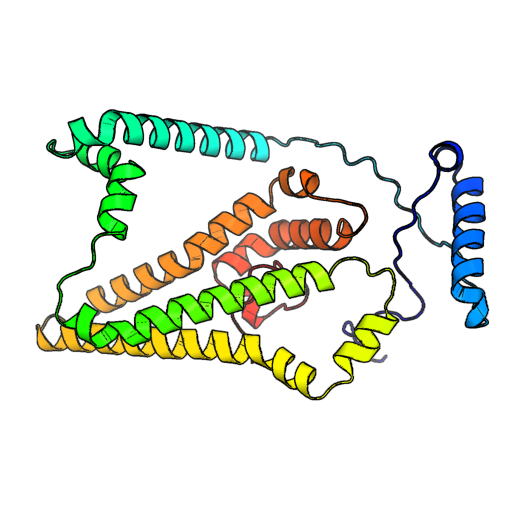3.75 91 SER A C 1
ATOM 738 O O . SER A 1 91 ? -30.173 17.984 12.771 1.00 73.75 91 SER A O 1
ATOM 740 N N . TYR A 1 92 ? -28.286 17.175 11.860 1.00 73.81 92 TYR A N 1
ATOM 741 C CA . TYR A 1 92 ? -28.643 15.764 11.981 1.00 73.81 92 TYR A CA 1
ATOM 742 C C . TYR A 1 92 ? -28.111 15.078 13.244 1.00 73.81 92 TYR A C 1
ATOM 744 O O . TYR A 1 92 ? -28.619 14.015 13.585 1.00 73.81 92 TYR A O 1
ATOM 752 N N . GLU A 1 93 ? -27.186 15.702 13.982 1.00 68.25 93 GLU A N 1
ATOM 753 C CA . GLU A 1 93 ? -26.601 15.156 15.221 1.00 68.25 93 GLU A CA 1
ATOM 754 C C . GLU A 1 93 ? -27.654 14.847 16.305 1.00 68.25 93 GLU A C 1
ATOM 756 O O . GLU A 1 93 ? -27.517 13.878 17.043 1.00 68.25 93 GLU A O 1
ATOM 761 N N . LYS A 1 94 ? -28.745 15.625 16.366 1.00 69.38 94 LYS A N 1
ATOM 762 C CA . LYS A 1 94 ? -29.841 15.444 17.339 1.00 69.38 94 LYS A CA 1
ATOM 763 C C . LYS A 1 94 ? -31.015 14.594 16.826 1.00 69.38 94 LYS A C 1
ATOM 765 O O . LYS A 1 94 ? -32.030 14.498 17.508 1.00 69.38 94 LYS A O 1
ATOM 770 N N . LYS A 1 95 ? -30.940 14.036 15.610 1.00 74.75 95 LYS A N 1
ATOM 771 C CA . LYS A 1 95 ? -32.055 13.299 14.981 1.00 74.75 95 LYS A CA 1
ATOM 772 C C . LYS A 1 95 ? -31.803 11.792 14.997 1.00 74.75 95 LYS A C 1
ATOM 774 O O . LYS A 1 95 ? -30.684 11.353 14.765 1.00 74.75 95 LYS A O 1
ATOM 779 N N . ASN A 1 96 ? -32.862 11.003 15.183 1.00 74.88 96 ASN A N 1
ATOM 780 C CA . ASN A 1 96 ? -32.794 9.537 15.184 1.00 74.88 96 ASN A CA 1
ATOM 781 C C . ASN A 1 96 ? -32.901 8.934 13.767 1.00 74.88 96 ASN A C 1
ATOM 783 O O . ASN A 1 96 ? -33.336 9.591 12.816 1.00 74.88 96 ASN A O 1
ATOM 787 N N . GLY A 1 97 ? -32.500 7.665 13.631 1.00 77.44 97 GLY A N 1
ATOM 788 C CA . GLY A 1 97 ? -32.628 6.878 12.398 1.00 77.44 97 GLY A CA 1
ATOM 789 C C . GLY A 1 97 ? -31.566 7.192 11.337 1.00 77.44 97 GLY A C 1
ATOM 790 O O . GLY A 1 97 ? -30.412 7.471 11.661 1.00 77.44 97 GLY A O 1
ATOM 791 N N . LEU A 1 98 ? -31.954 7.168 10.056 1.00 74.81 98 LEU A N 1
ATOM 792 C CA . LEU A 1 98 ? -31.054 7.368 8.906 1.00 74.81 98 LEU A CA 1
ATOM 793 C C . LEU A 1 98 ? -30.255 8.684 8.993 1.00 74.81 98 LEU A C 1
ATOM 795 O O . LEU A 1 98 ? -29.092 8.746 8.609 1.00 74.81 98 LEU A O 1
ATOM 799 N N . LYS A 1 99 ? -30.856 9.732 9.569 1.00 77.94 99 LYS A N 1
ATOM 800 C CA . LYS A 1 99 ? -30.214 11.043 9.763 1.00 77.94 99 LYS A CA 1
ATOM 801 C C . LYS A 1 99 ? -29.044 10.968 10.754 1.00 77.94 99 LYS A C 1
ATOM 803 O O . LYS A 1 99 ? -28.026 11.613 10.523 1.00 77.94 99 LYS A O 1
ATOM 808 N N . CYS A 1 100 ? -29.133 10.121 11.783 1.00 74.75 100 CYS A N 1
ATOM 809 C CA . CYS A 1 100 ? -28.020 9.852 12.699 1.00 74.75 100 CYS A CA 1
ATOM 810 C C . CYS A 1 100 ? -26.858 9.160 11.972 1.00 74.75 100 CYS A C 1
ATOM 812 O O . CYS A 1 100 ? -25.702 9.536 12.142 1.00 74.75 100 CYS A O 1
ATOM 814 N N . ILE A 1 101 ? -27.163 8.181 11.112 1.00 78.38 101 ILE A N 1
ATOM 815 C CA . ILE A 1 101 ? -26.150 7.465 10.320 1.00 78.38 101 ILE A CA 1
ATOM 816 C C . ILE A 1 101 ? -25.432 8.434 9.374 1.00 78.38 101 ILE A C 1
ATOM 818 O O . ILE A 1 101 ? -24.205 8.448 9.329 1.00 78.38 101 ILE A O 1
ATOM 822 N N . ILE A 1 102 ? -26.179 9.310 8.695 1.00 78.50 102 ILE A N 1
ATOM 823 C CA . ILE A 1 102 ? -25.607 10.358 7.838 1.00 78.50 102 ILE A CA 1
ATOM 824 C C . ILE A 1 102 ? -24.737 11.319 8.663 1.00 78.50 102 ILE A C 1
ATOM 826 O O . ILE A 1 102 ? -23.659 11.693 8.220 1.00 78.50 102 ILE A O 1
ATOM 830 N N . SER A 1 103 ? -25.143 11.679 9.885 1.00 76.88 103 SER A N 1
ATOM 831 C CA . SER A 1 103 ? -24.321 12.511 10.778 1.00 76.88 103 SER A CA 1
ATOM 832 C C . SER A 1 103 ? -22.981 11.844 11.127 1.00 76.88 103 SER A C 1
ATOM 834 O O . SER A 1 103 ? -21.960 12.523 11.181 1.00 76.88 103 SER A O 1
ATOM 836 N N . LYS A 1 104 ? -22.934 10.511 11.261 1.00 80.88 104 LYS A N 1
ATOM 837 C CA . LYS A 1 104 ? -21.685 9.766 11.511 1.00 80.88 104 LYS A CA 1
ATOM 838 C C . LYS A 1 104 ? -20.715 9.745 10.323 1.00 80.88 104 LYS A C 1
ATOM 840 O O . LYS A 1 104 ? -19.530 9.514 10.542 1.00 80.88 104 LYS A O 1
ATOM 845 N N . LEU A 1 105 ? -21.201 9.997 9.105 1.00 83.44 105 LEU A N 1
ATOM 846 C CA . LEU A 1 105 ? -20.387 10.131 7.889 1.00 83.44 105 LEU A CA 1
ATOM 847 C C . LEU A 1 105 ? -19.789 11.549 7.736 1.00 83.44 105 LEU A C 1
ATOM 849 O O . LEU A 1 105 ? -18.934 11.783 6.887 1.00 83.44 105 LEU A O 1
ATOM 853 N N . SER A 1 106 ? -20.236 12.508 8.554 1.00 86.31 106 SER A N 1
ATOM 854 C CA . SER A 1 106 ? -19.739 13.887 8.557 1.00 86.31 106 SER A CA 1
ATOM 855 C C . SER A 1 106 ? -18.293 13.955 9.043 1.00 86.31 106 SER A C 1
ATOM 857 O O . SER A 1 106 ? -18.011 13.598 10.189 1.00 86.31 106 SER A O 1
ATOM 859 N N . LEU A 1 107 ? -17.395 14.528 8.234 1.00 85.25 107 LEU A N 1
ATOM 860 C CA . LEU A 1 107 ? -15.984 14.692 8.605 1.00 85.25 107 LEU A CA 1
ATOM 861 C C . LEU A 1 107 ? -15.817 15.509 9.890 1.00 85.25 107 LEU A C 1
ATOM 863 O O . LEU A 1 107 ? -14.998 15.166 10.737 1.00 85.25 107 LEU A O 1
ATOM 867 N N . VAL A 1 108 ? -16.628 16.554 10.073 1.00 84.12 108 VAL A N 1
ATOM 868 C CA . VAL A 1 108 ? -16.579 17.420 11.262 1.00 84.12 108 VAL A CA 1
ATOM 869 C C . VAL A 1 108 ? -16.987 16.652 12.519 1.00 84.12 108 VAL A C 1
ATOM 871 O O . VAL A 1 108 ? -16.334 16.778 13.557 1.00 84.12 108 VAL A O 1
ATOM 874 N N . HIS A 1 109 ? -18.044 15.839 12.438 1.00 81.75 109 HIS A N 1
ATOM 875 C CA . HIS A 1 109 ? -18.490 15.029 13.571 1.00 81.75 109 HIS A CA 1
ATOM 876 C C . HIS A 1 109 ? -17.463 13.940 13.906 1.00 81.75 109 HIS A C 1
ATOM 878 O O . HIS A 1 109 ? -17.064 13.805 15.064 1.00 81.75 109 HIS A O 1
ATOM 884 N N . THR A 1 110 ? -16.970 13.213 12.898 1.00 85.06 110 THR A N 1
ATOM 885 C CA . THR A 1 110 ? -15.932 12.188 13.074 1.00 85.06 110 THR A CA 1
ATOM 886 C C . THR A 1 110 ? -14.640 12.782 13.634 1.00 85.06 110 THR A C 1
ATOM 888 O O . THR A 1 110 ? -14.043 12.191 14.534 1.00 85.06 110 THR A O 1
ATOM 891 N N . TRP A 1 111 ? -14.224 13.961 13.159 1.00 85.38 111 TRP A N 1
ATOM 892 C CA . TRP A 1 111 ? -13.057 14.677 13.673 1.00 85.38 111 TRP A CA 1
ATOM 893 C C . TRP A 1 111 ? -13.246 15.080 15.132 1.00 85.38 111 TRP A C 1
ATOM 895 O O . TRP A 1 111 ? -12.408 14.762 15.966 1.00 85.38 111 TRP A O 1
ATOM 905 N N . LYS A 1 112 ? -14.378 15.705 15.479 1.00 84.75 112 LYS A N 1
ATOM 906 C CA . LYS A 1 112 ? -14.683 16.092 16.864 1.00 84.75 112 LYS A CA 1
ATOM 907 C C . LYS A 1 112 ? -14.686 14.885 17.805 1.00 84.75 112 LYS A C 1
ATOM 909 O O . LYS A 1 112 ? -14.169 14.978 18.914 1.00 84.75 112 LYS A O 1
ATOM 914 N N . LEU A 1 113 ? -15.240 13.754 17.363 1.00 82.50 113 LEU A N 1
ATOM 915 C CA . LEU A 1 113 ? -15.246 12.514 18.136 1.00 82.50 113 LEU A CA 1
ATOM 916 C C . LEU A 1 113 ? -13.833 11.940 18.312 1.00 82.50 113 LEU A C 1
ATOM 918 O O . LEU A 1 113 ? -13.503 11.468 19.394 1.00 82.50 113 LEU A O 1
ATOM 922 N N . ARG A 1 114 ? -12.998 11.994 17.268 1.00 82.00 114 ARG A N 1
ATOM 923 C CA . ARG A 1 114 ? -11.634 11.444 17.278 1.00 82.00 114 ARG A CA 1
ATOM 924 C C . ARG A 1 114 ? -10.631 12.325 18.027 1.00 82.00 114 ARG A C 1
ATOM 926 O O . ARG A 1 114 ? -9.713 11.793 18.639 1.00 82.00 114 ARG A O 1
ATOM 933 N N . SER A 1 115 ? -10.827 13.640 18.008 1.00 84.38 115 SER A N 1
ATOM 934 C CA . SER A 1 115 ? -10.008 14.619 18.733 1.00 84.38 115 SER A CA 1
ATOM 935 C C . SER A 1 115 ? -10.406 14.752 20.205 1.00 84.38 115 SER A C 1
ATOM 937 O O . SER A 1 115 ? -9.674 15.348 20.993 1.00 84.38 115 SER A O 1
ATOM 939 N N . LYS A 1 116 ? -11.559 14.200 20.605 1.00 86.00 116 LYS A N 1
ATOM 940 C CA . LYS A 1 116 ? -11.965 14.161 22.009 1.00 86.00 116 LYS A CA 1
ATOM 941 C C . LYS A 1 116 ? -11.104 13.146 22.754 1.00 86.00 116 LYS A C 1
ATOM 943 O O . LYS A 1 116 ? -11.206 11.945 22.517 1.00 86.00 116 LYS A O 1
ATOM 948 N N . VAL A 1 117 ? -10.299 13.631 23.695 1.00 80.81 117 VAL A N 1
ATOM 949 C CA . VAL A 1 117 ? -9.525 12.774 24.597 1.00 80.81 117 VAL A CA 1
ATOM 950 C C . VAL A 1 117 ? -10.503 11.995 25.488 1.00 80.81 117 VAL A C 1
ATOM 952 O O . VAL A 1 117 ? -11.291 12.619 26.205 1.00 80.81 117 VAL A O 1
ATOM 955 N N . PRO A 1 118 ? -10.511 10.650 25.447 1.00 81.25 118 PRO A N 1
ATOM 956 C CA . PRO A 1 118 ? -11.363 9.860 26.323 1.00 81.25 118 PRO A CA 1
ATOM 957 C C . PRO A 1 118 ? -10.893 10.007 27.772 1.00 81.25 118 PRO A C 1
ATOM 959 O O . PRO A 1 118 ? -9.777 9.615 28.105 1.00 81.25 118 PRO A O 1
ATOM 962 N N . ASP A 1 119 ? -11.753 10.505 28.657 1.00 80.00 119 ASP A N 1
ATOM 963 C CA . ASP A 1 119 ? -11.466 10.578 30.097 1.00 80.00 119 ASP A CA 1
ATOM 964 C C . ASP A 1 119 ? -11.780 9.245 30.798 1.00 80.00 119 ASP A C 1
ATOM 966 O O . ASP A 1 119 ? -12.519 9.169 31.774 1.00 80.00 119 ASP A O 1
ATOM 970 N N . THR A 1 120 ? -11.275 8.147 30.239 1.00 85.44 120 THR A N 1
ATOM 971 C CA . THR A 1 120 ? -11.428 6.811 30.832 1.00 85.44 120 THR A CA 1
ATOM 972 C C . THR A 1 120 ? -10.145 6.424 31.557 1.00 85.44 120 THR A C 1
ATOM 974 O O . THR A 1 120 ? -9.043 6.763 31.115 1.00 85.44 120 THR A O 1
ATOM 977 N N . ARG A 1 121 ? -10.272 5.696 32.674 1.00 84.44 121 ARG A N 1
ATOM 978 C CA . ARG A 1 121 ? -9.122 5.186 33.441 1.00 84.44 121 ARG A CA 1
ATOM 979 C C . ARG A 1 121 ? -8.187 4.352 32.558 1.00 84.44 121 ARG A C 1
ATOM 981 O O . ARG A 1 121 ? -6.975 4.544 32.602 1.00 84.44 121 ARG A O 1
ATOM 988 N N . ASP A 1 122 ? -8.755 3.521 31.690 1.00 80.19 122 ASP A N 1
ATOM 989 C CA . ASP A 1 122 ? -8.001 2.700 30.740 1.00 80.19 122 ASP A CA 1
ATOM 990 C C . ASP A 1 122 ? -7.203 3.555 29.755 1.00 80.19 122 ASP A C 1
ATOM 992 O O . ASP A 1 122 ? -6.033 3.281 29.506 1.00 80.19 122 ASP A O 1
ATOM 996 N N . PHE A 1 123 ? -7.790 4.637 29.231 1.00 82.50 123 PHE A N 1
ATOM 997 C CA . PHE A 1 123 ? -7.074 5.540 28.331 1.00 82.50 123 PHE A CA 1
ATOM 998 C C . PHE A 1 123 ? -5.883 6.217 29.020 1.00 82.50 123 PHE A C 1
ATOM 1000 O O . PHE A 1 123 ? -4.814 6.324 28.417 1.00 82.50 123 PHE A O 1
ATOM 1007 N N . LYS A 1 124 ? -6.035 6.626 30.288 1.00 85.00 124 LYS A N 1
ATOM 1008 C CA . LYS A 1 124 ? -4.938 7.208 31.082 1.00 85.00 124 LYS A CA 1
ATOM 1009 C C . LYS A 1 124 ? -3.812 6.196 31.306 1.00 85.00 124 LYS A C 1
ATOM 1011 O O . LYS A 1 124 ? -2.652 6.534 31.081 1.00 85.00 124 LYS A O 1
ATOM 1016 N N . ASN A 1 125 ? -4.152 4.956 31.655 1.00 86.38 125 ASN A N 1
ATOM 1017 C CA . ASN A 1 125 ? -3.179 3.883 31.882 1.00 86.38 125 ASN A CA 1
ATOM 1018 C C . ASN A 1 125 ? -2.461 3.451 30.592 1.00 86.38 125 ASN A C 1
ATOM 1020 O O . ASN A 1 125 ? -1.271 3.153 30.607 1.00 86.38 125 ASN A O 1
ATOM 1024 N N . LEU A 1 126 ? -3.166 3.457 29.458 1.00 86.81 126 LEU A N 1
ATOM 1025 C CA . LEU A 1 126 ? -2.646 3.024 28.156 1.00 86.81 126 LEU A CA 1
ATOM 1026 C C . LEU A 1 126 ? -2.067 4.168 27.313 1.00 86.81 126 LEU A C 1
ATOM 1028 O O . LEU A 1 126 ? -1.737 3.966 26.143 1.00 86.81 126 LEU A O 1
ATOM 1032 N N . ARG A 1 127 ? -1.934 5.375 27.875 1.00 87.62 127 ARG A N 1
ATOM 1033 C CA . ARG A 1 127 ? -1.511 6.572 27.133 1.00 87.62 127 ARG A CA 1
ATOM 1034 C C . ARG A 1 127 ? -0.162 6.383 26.440 1.00 87.62 127 ARG A C 1
ATOM 1036 O O . ARG A 1 127 ? -0.053 6.654 25.246 1.00 87.62 127 ARG A O 1
ATOM 1043 N N . ASN A 1 128 ? 0.832 5.864 27.160 1.00 88.62 128 ASN A N 1
ATOM 1044 C CA . ASN A 1 128 ? 2.178 5.650 26.617 1.00 88.62 128 ASN A CA 1
ATOM 1045 C C . ASN A 1 128 ? 2.166 4.613 25.488 1.00 88.62 128 ASN A C 1
ATOM 1047 O O . ASN A 1 128 ? 2.786 4.824 24.450 1.00 88.62 128 ASN A O 1
ATOM 1051 N N . MET A 1 129 ? 1.387 3.542 25.654 1.00 88.88 129 MET A N 1
ATOM 1052 C CA . MET A 1 129 ? 1.241 2.500 24.640 1.00 88.88 129 MET A CA 1
ATOM 1053 C C . MET A 1 129 ? 0.515 3.006 23.383 1.00 88.88 129 MET A C 1
ATOM 1055 O O . MET A 1 129 ? 0.822 2.599 22.266 1.00 88.88 129 MET A O 1
ATOM 1059 N N . ASN A 1 130 ? -0.452 3.913 23.531 1.00 87.25 130 ASN A N 1
ATOM 1060 C CA . ASN A 1 130 ? -1.071 4.565 22.378 1.00 87.25 130 ASN A CA 1
ATOM 1061 C C . ASN A 1 130 ? -0.068 5.465 21.640 1.00 87.25 130 ASN A C 1
ATOM 1063 O O . ASN A 1 130 ? -0.044 5.448 20.411 1.00 87.25 130 ASN A O 1
ATOM 1067 N N . GLY A 1 131 ? 0.794 6.187 22.365 1.00 89.62 131 GLY A N 1
ATOM 1068 C CA . GLY A 1 131 ? 1.869 6.991 21.775 1.00 89.62 131 GLY A CA 1
ATOM 1069 C C . GLY A 1 131 ? 2.884 6.150 20.997 1.00 89.62 131 GLY A C 1
ATOM 1070 O O . GLY A 1 131 ? 3.174 6.443 19.838 1.00 89.62 131 GLY A O 1
ATOM 1071 N N . SER A 1 132 ? 3.358 5.049 21.583 1.00 92.12 132 SER A N 1
ATOM 1072 C CA . SER A 1 132 ? 4.309 4.147 20.923 1.00 92.12 132 SER A CA 1
ATOM 1073 C C . SER A 1 132 ? 3.724 3.480 19.675 1.00 92.12 132 SER A C 1
ATOM 1075 O O . SER A 1 132 ? 4.437 3.288 18.696 1.00 92.12 132 SER A O 1
ATOM 1077 N N . ARG A 1 133 ? 2.415 3.193 19.647 1.00 89.06 133 ARG A N 1
ATOM 1078 C CA . ARG A 1 133 ? 1.733 2.700 18.437 1.00 89.06 133 ARG A CA 1
ATOM 1079 C C . ARG A 1 133 ? 1.707 3.728 17.312 1.00 89.06 133 ARG A C 1
ATOM 1081 O O . ARG A 1 133 ? 1.870 3.347 16.159 1.00 89.06 133 ARG A O 1
ATOM 1088 N N . VAL A 1 134 ? 1.490 5.007 17.624 1.00 90.19 134 VAL A N 1
ATOM 1089 C CA . VAL A 1 134 ? 1.540 6.081 16.617 1.00 90.19 134 VAL A CA 1
ATOM 1090 C C . VAL A 1 134 ? 2.948 6.188 16.042 1.00 90.19 134 VAL A C 1
ATOM 1092 O O . VAL A 1 134 ? 3.106 6.199 14.825 1.00 90.19 134 VAL A O 1
ATOM 1095 N N . LEU A 1 135 ? 3.966 6.183 16.904 1.00 91.06 135 LEU A N 1
ATOM 1096 C CA . LEU A 1 135 ? 5.361 6.217 16.475 1.00 91.06 135 LEU A CA 1
ATOM 1097 C C . LEU A 1 135 ? 5.722 5.003 15.603 1.00 91.06 135 LEU A C 1
ATOM 1099 O O . LEU A 1 135 ? 6.308 5.159 14.536 1.00 91.06 135 LEU A O 1
ATOM 1103 N N . ALA A 1 136 ? 5.306 3.802 16.006 1.00 89.31 136 ALA A N 1
ATOM 1104 C CA . ALA A 1 136 ? 5.518 2.587 15.228 1.00 89.31 136 ALA A CA 1
ATOM 1105 C C . ALA A 1 136 ? 4.828 2.645 13.850 1.00 89.31 136 ALA A C 1
ATOM 1107 O O . ALA A 1 136 ? 5.414 2.211 12.861 1.00 89.31 136 ALA A O 1
ATOM 1108 N N . MET A 1 137 ? 3.627 3.234 13.749 1.00 87.25 137 MET A N 1
ATOM 1109 C CA . MET A 1 137 ? 2.958 3.440 12.455 1.00 87.25 137 MET A CA 1
ATOM 1110 C C . MET A 1 137 ? 3.739 4.407 11.558 1.00 87.25 137 MET A C 1
ATOM 1112 O O . MET A 1 137 ? 3.844 4.161 10.360 1.00 87.25 137 MET A O 1
ATOM 1116 N N . LEU A 1 138 ? 4.309 5.480 12.118 1.00 90.25 138 LEU A N 1
ATOM 1117 C CA . LEU A 1 138 ? 5.151 6.407 11.356 1.00 90.25 138 LEU A CA 1
ATOM 1118 C C . LEU A 1 138 ? 6.390 5.700 10.797 1.00 90.25 138 LEU A C 1
ATOM 1120 O O . LEU A 1 138 ? 6.699 5.869 9.620 1.00 90.25 138 LEU A O 1
ATOM 1124 N N . PHE A 1 139 ? 7.053 4.855 11.592 1.00 88.94 139 PHE A N 1
ATOM 1125 C CA . PHE A 1 139 ? 8.186 4.068 11.103 1.00 88.94 139 PHE A CA 1
ATOM 1126 C C . PHE A 1 139 ? 7.797 3.115 9.971 1.00 88.94 139 PHE A C 1
ATOM 1128 O O . PHE A 1 139 ? 8.509 3.058 8.974 1.00 88.94 139 PHE A O 1
ATOM 1135 N N . ILE A 1 140 ? 6.654 2.424 10.070 1.00 85.38 140 ILE A N 1
ATOM 1136 C CA . ILE A 1 140 ? 6.149 1.585 8.971 1.00 85.38 140 ILE A CA 1
ATOM 1137 C C . ILE A 1 140 ? 5.967 2.412 7.697 1.00 85.38 140 ILE A C 1
ATOM 1139 O O . ILE A 1 140 ? 6.389 1.969 6.630 1.00 85.38 140 ILE A O 1
ATOM 1143 N N . ILE A 1 141 ? 5.372 3.605 7.798 1.00 86.44 141 ILE A N 1
ATOM 1144 C CA . ILE A 1 141 ? 5.169 4.492 6.645 1.00 86.44 141 ILE A CA 1
ATOM 1145 C C . ILE A 1 141 ? 6.515 4.870 6.017 1.00 86.44 141 ILE A C 1
ATOM 1147 O O . ILE A 1 141 ? 6.672 4.739 4.806 1.00 86.44 141 ILE A O 1
ATOM 1151 N N . PHE A 1 142 ? 7.505 5.275 6.819 1.00 85.25 142 PHE A N 1
ATOM 1152 C CA . PHE A 1 142 ? 8.842 5.599 6.308 1.00 85.25 142 PHE A CA 1
ATOM 1153 C C . PHE A 1 142 ? 9.530 4.402 5.654 1.00 85.25 142 PHE A C 1
ATOM 1155 O O . PHE A 1 142 ? 10.136 4.558 4.598 1.00 85.25 142 PHE A O 1
ATOM 1162 N N . ILE A 1 143 ? 9.392 3.208 6.230 1.00 83.50 143 ILE A N 1
ATOM 1163 C CA . ILE A 1 143 ? 9.919 1.969 5.653 1.00 83.50 143 ILE A CA 1
ATOM 1164 C C . ILE A 1 143 ? 9.264 1.683 4.298 1.00 83.50 143 ILE A C 1
ATOM 1166 O O . ILE A 1 143 ? 9.968 1.391 3.339 1.00 83.50 143 ILE A O 1
ATOM 1170 N N . HIS A 1 144 ? 7.940 1.808 4.181 1.00 82.12 144 HIS A N 1
ATOM 1171 C CA . HIS A 1 144 ? 7.242 1.575 2.912 1.00 82.12 144 HIS A CA 1
ATOM 1172 C C . HIS A 1 144 ? 7.641 2.602 1.849 1.00 82.12 144 HIS A C 1
ATOM 1174 O O . HIS A 1 144 ? 7.852 2.237 0.696 1.00 82.12 144 HIS A O 1
ATOM 1180 N N . LEU A 1 145 ? 7.807 3.872 2.234 1.00 83.94 145 LEU A N 1
ATOM 1181 C CA . LEU A 1 145 ? 8.325 4.911 1.340 1.00 83.94 145 LEU A CA 1
ATOM 1182 C C . LEU A 1 145 ? 9.757 4.604 0.889 1.00 83.94 145 LEU A C 1
ATOM 1184 O O . LEU A 1 145 ? 10.065 4.731 -0.294 1.00 83.94 145 LEU A O 1
ATOM 1188 N N . ALA A 1 146 ? 10.615 4.156 1.809 1.00 79.62 146 ALA A N 1
ATOM 1189 C CA . ALA A 1 146 ? 11.975 3.751 1.489 1.00 79.62 146 ALA A CA 1
ATOM 1190 C C . ALA A 1 146 ? 11.982 2.556 0.525 1.00 79.62 146 ALA A C 1
ATOM 1192 O O . ALA A 1 146 ? 12.667 2.615 -0.489 1.00 79.62 146 ALA A O 1
ATOM 1193 N N . ILE A 1 147 ? 11.187 1.510 0.770 1.00 76.56 147 ILE A N 1
ATOM 1194 C CA . ILE A 1 147 ? 11.074 0.348 -0.128 1.00 76.56 147 ILE A CA 1
ATOM 1195 C C . ILE A 1 147 ? 10.553 0.772 -1.508 1.00 76.56 147 ILE A C 1
ATOM 1197 O O . ILE A 1 147 ? 11.133 0.394 -2.524 1.00 76.56 147 ILE A O 1
ATOM 1201 N N . ALA A 1 148 ? 9.508 1.601 -1.575 1.00 75.88 148 ALA A N 1
ATOM 1202 C CA . ALA A 1 148 ? 8.976 2.110 -2.841 1.00 75.88 148 ALA A CA 1
ATOM 1203 C C . ALA A 1 148 ? 10.029 2.906 -3.637 1.00 75.88 148 ALA A C 1
ATOM 1205 O O . ALA A 1 148 ? 10.136 2.775 -4.856 1.00 75.88 148 ALA A O 1
ATOM 1206 N N . TYR A 1 149 ? 10.857 3.691 -2.946 1.00 75.62 149 TYR A N 1
ATOM 1207 C CA . TYR A 1 149 ? 11.971 4.403 -3.564 1.00 75.62 149 TYR A CA 1
ATOM 1208 C C . TYR A 1 149 ? 13.082 3.451 -4.043 1.00 75.62 149 TYR A C 1
ATOM 1210 O O . TYR A 1 149 ? 13.571 3.586 -5.161 1.00 75.62 149 TYR A O 1
ATOM 1218 N N . ASN A 1 150 ? 13.441 2.450 -3.234 1.00 72.44 150 ASN A N 1
ATOM 1219 C CA . ASN A 1 150 ? 14.479 1.458 -3.543 1.00 72.44 150 ASN A CA 1
ATOM 1220 C C . ASN A 1 150 ? 14.081 0.472 -4.657 1.00 72.44 150 ASN A C 1
ATOM 1222 O O . ASN A 1 150 ? 14.950 -0.109 -5.296 1.00 72.44 150 ASN A O 1
ATOM 1226 N N . THR A 1 151 ? 12.784 0.273 -4.895 1.00 69.88 151 THR A N 1
ATOM 1227 C CA . THR A 1 151 ? 12.262 -0.618 -5.952 1.00 69.88 151 THR A CA 1
ATOM 1228 C C . THR A 1 151 ? 12.133 0.063 -7.317 1.00 69.88 151 THR A C 1
ATOM 1230 O O . THR A 1 151 ? 11.769 -0.587 -8.296 1.00 69.88 151 THR A O 1
ATOM 1233 N N . SER A 1 152 ? 12.437 1.360 -7.403 1.00 71.81 152 SER A N 1
ATOM 1234 C CA . SER A 1 152 ? 12.486 2.099 -8.667 1.00 71.81 152 SER A CA 1
ATOM 1235 C C . SER A 1 152 ? 13.852 1.944 -9.349 1.00 71.81 152 SER A C 1
ATOM 1237 O O . SER A 1 152 ? 14.845 1.618 -8.703 1.00 71.81 152 SER A O 1
ATOM 1239 N N . PHE A 1 153 ? 13.934 2.193 -10.659 1.00 71.06 153 PHE A N 1
ATOM 1240 C CA . PHE A 1 153 ? 15.210 2.136 -11.382 1.00 71.06 153 PHE A CA 1
ATOM 1241 C C . PHE A 1 153 ? 16.196 3.194 -10.857 1.00 71.06 153 PHE A C 1
ATOM 1243 O O . PHE A 1 153 ? 15.925 4.394 -10.902 1.00 71.06 153 PHE A O 1
ATOM 1250 N N . ILE A 1 154 ? 17.356 2.741 -10.373 1.00 69.81 154 ILE A N 1
ATOM 1251 C CA . ILE A 1 154 ? 18.394 3.582 -9.766 1.00 69.81 154 ILE A CA 1
ATOM 1252 C C . ILE A 1 154 ? 19.456 3.951 -10.809 1.00 69.81 154 ILE A C 1
ATOM 1254 O O . ILE A 1 154 ? 20.058 3.081 -11.433 1.00 69.81 154 ILE A O 1
ATOM 1258 N N . SER A 1 155 ? 19.759 5.245 -10.951 1.00 66.88 155 SER A N 1
ATOM 1259 C CA . SER A 1 155 ? 20.795 5.721 -11.885 1.00 66.88 155 SER A CA 1
ATOM 1260 C C . SER A 1 155 ? 22.233 5.516 -11.385 1.00 66.88 155 SER A C 1
ATOM 1262 O O . SER A 1 155 ? 23.151 5.435 -12.195 1.00 66.88 155 SER A O 1
ATOM 1264 N N . LYS A 1 156 ? 22.452 5.455 -10.063 1.00 73.06 156 LYS A N 1
ATOM 1265 C CA . LYS A 1 156 ? 23.780 5.314 -9.433 1.00 73.06 156 LYS A CA 1
ATOM 1266 C C . LYS A 1 156 ? 23.787 4.165 -8.410 1.00 73.06 156 LYS A C 1
ATOM 1268 O O . LYS A 1 156 ? 23.618 4.427 -7.218 1.00 73.06 156 LYS A O 1
ATOM 1273 N N . PRO A 1 157 ? 23.970 2.905 -8.847 1.00 72.56 157 PRO A N 1
ATOM 1274 C CA . PRO A 1 157 ? 23.932 1.743 -7.953 1.00 72.56 157 PRO A CA 1
ATOM 1275 C C . PRO A 1 157 ? 25.041 1.771 -6.890 1.00 72.56 157 PRO A C 1
ATOM 1277 O O . PRO A 1 157 ? 24.820 1.314 -5.775 1.00 72.56 157 PRO A O 1
ATOM 1280 N N . GLU A 1 158 ? 26.180 2.405 -7.184 1.00 74.06 158 GLU A N 1
ATOM 1281 C CA . GLU A 1 158 ? 27.330 2.541 -6.272 1.00 74.06 158 GLU A CA 1
ATOM 1282 C C . GLU A 1 158 ? 26.959 3.174 -4.922 1.00 74.06 158 GLU A C 1
ATOM 1284 O O . GLU A 1 158 ? 27.496 2.794 -3.883 1.00 74.06 158 GLU A O 1
ATOM 1289 N N . VAL A 1 159 ? 26.001 4.109 -4.917 1.00 73.75 159 VAL A N 1
ATOM 1290 C CA . VAL A 1 159 ? 25.512 4.736 -3.680 1.00 73.75 159 VAL A CA 1
ATOM 1291 C C . VAL A 1 159 ? 24.813 3.700 -2.803 1.00 73.75 159 VAL A C 1
ATOM 1293 O O . VAL A 1 159 ? 25.053 3.650 -1.602 1.00 73.75 159 VAL A O 1
ATOM 1296 N N . TYR A 1 160 ? 23.992 2.840 -3.402 1.00 72.56 160 TYR A N 1
ATOM 1297 C CA . TYR A 1 160 ? 23.266 1.803 -2.677 1.00 72.56 160 TYR A CA 1
ATOM 1298 C C . TYR A 1 160 ? 24.202 0.692 -2.219 1.00 72.56 160 TYR A C 1
ATOM 1300 O O . TYR A 1 160 ? 24.107 0.251 -1.080 1.00 72.56 160 TYR A O 1
ATOM 1308 N N . GLU A 1 161 ? 25.156 0.284 -3.054 1.00 74.12 161 GLU A N 1
ATOM 1309 C CA . GLU A 1 161 ? 26.160 -0.712 -2.675 1.00 74.12 161 GLU A CA 1
ATOM 1310 C C . GLU A 1 161 ? 27.005 -0.261 -1.477 1.00 74.12 161 GLU A C 1
ATOM 1312 O O . GLU A 1 161 ? 27.321 -1.071 -0.605 1.00 74.12 161 GLU A O 1
ATOM 1317 N N . HIS A 1 162 ? 27.351 1.028 -1.401 1.00 75.31 162 HIS A N 1
ATOM 1318 C CA . HIS A 1 162 ? 28.073 1.577 -0.254 1.00 75.31 162 HIS A CA 1
ATOM 1319 C C . HIS A 1 162 ? 27.195 1.653 1.001 1.00 75.31 162 HIS A C 1
ATOM 1321 O O . HIS A 1 162 ? 27.667 1.372 2.102 1.00 75.31 162 HIS A O 1
ATOM 1327 N N . VAL A 1 163 ? 25.926 2.032 0.843 1.00 68.88 163 VAL A N 1
ATOM 1328 C CA . VAL A 1 163 ? 24.936 2.092 1.927 1.00 68.88 163 VAL A CA 1
ATOM 1329 C C . VAL A 1 163 ? 24.763 0.684 2.528 1.00 68.88 163 VAL A C 1
ATOM 1331 O O . VAL A 1 163 ? 25.206 0.445 3.656 1.00 68.88 163 VAL A O 1
ATOM 1334 N N . TYR A 1 164 ? 24.375 -0.308 1.715 1.00 69.94 164 TYR A N 1
ATOM 1335 C CA . TYR A 1 164 ? 24.130 -1.696 2.142 1.00 69.94 164 TYR A CA 1
ATOM 1336 C C . TYR A 1 164 ? 25.347 -2.456 2.699 1.00 69.94 164 TYR A C 1
ATOM 1338 O O . TYR A 1 164 ? 25.184 -3.510 3.313 1.00 69.94 164 TYR A O 1
ATOM 1346 N N . ARG A 1 165 ? 26.576 -1.958 2.516 1.00 71.19 165 ARG A N 1
ATOM 1347 C CA . ARG A 1 165 ? 27.786 -2.556 3.111 1.00 71.19 165 ARG A CA 1
ATOM 1348 C C . ARG A 1 165 ? 27.943 -2.271 4.608 1.00 71.19 165 ARG A C 1
ATOM 1350 O O . ARG A 1 165 ? 28.780 -2.900 5.254 1.00 71.19 165 ARG A O 1
ATOM 1357 N N . THR A 1 166 ? 27.174 -1.341 5.172 1.00 74.31 166 THR A N 1
ATOM 1358 C CA . THR A 1 166 ? 27.343 -0.899 6.563 1.00 74.31 166 THR A CA 1
ATOM 1359 C C . THR A 1 166 ? 26.537 -1.770 7.537 1.00 74.31 166 THR A C 1
ATOM 1361 O O . THR A 1 166 ? 25.384 -2.102 7.286 1.00 74.31 166 THR A O 1
ATOM 1364 N N . ILE A 1 167 ? 27.105 -2.107 8.704 1.00 59.53 167 ILE A N 1
ATOM 1365 C CA . ILE A 1 167 ? 26.439 -2.906 9.763 1.00 59.53 167 ILE A CA 1
ATOM 1366 C C . ILE A 1 167 ? 25.108 -2.278 10.223 1.00 59.53 167 ILE A C 1
ATOM 1368 O O . ILE A 1 167 ? 24.161 -2.997 10.545 1.00 59.53 167 ILE A O 1
ATOM 1372 N N . LEU A 1 168 ? 25.025 -0.944 10.211 1.00 60.31 168 LEU A N 1
ATOM 1373 C CA . LEU A 1 168 ? 23.805 -0.185 10.504 1.00 60.31 168 LEU A CA 1
ATOM 1374 C C . LEU A 1 168 ? 22.634 -0.578 9.589 1.00 60.31 168 LEU A C 1
ATOM 1376 O O . LEU A 1 168 ? 21.495 -0.616 10.052 1.00 60.31 168 LEU A O 1
ATOM 1380 N N . ASP A 1 169 ? 22.912 -0.962 8.345 1.00 63.62 169 ASP A N 1
ATOM 1381 C CA . ASP A 1 169 ? 21.885 -1.275 7.353 1.00 63.62 169 ASP A CA 1
ATOM 1382 C C . ASP A 1 169 ? 21.391 -2.713 7.446 1.00 63.62 169 ASP A C 1
ATOM 1384 O O . ASP A 1 169 ? 20.196 -2.953 7.290 1.00 63.62 169 ASP A O 1
ATOM 1388 N N . ASN A 1 170 ? 22.254 -3.662 7.826 1.00 65.81 170 ASN A N 1
ATOM 1389 C CA . ASN A 1 170 ? 21.793 -4.994 8.233 1.00 65.81 170 ASN A CA 1
ATOM 1390 C C . ASN A 1 170 ? 20.853 -4.896 9.449 1.00 65.81 170 ASN A C 1
ATOM 1392 O O . ASN A 1 170 ? 19.846 -5.598 9.517 1.00 65.81 170 ASN A O 1
ATOM 1396 N N . GLY A 1 171 ? 21.137 -3.978 10.382 1.00 66.88 171 GLY A N 1
ATOM 1397 C CA . GLY A 1 171 ? 20.240 -3.663 11.497 1.00 66.88 171 GLY A CA 1
ATOM 1398 C C . GLY A 1 171 ? 18.921 -3.019 11.051 1.00 66.88 171 GLY A C 1
ATOM 1399 O O . GLY A 1 171 ? 17.851 -3.422 11.514 1.00 66.88 171 GLY A O 1
ATOM 1400 N N . LEU A 1 172 ? 18.972 -2.059 10.120 1.00 68.69 172 LEU A N 1
ATOM 1401 C CA . LEU A 1 172 ? 17.784 -1.416 9.541 1.00 68.69 172 LEU A CA 1
ATOM 1402 C C . LEU A 1 172 ? 16.941 -2.385 8.702 1.00 68.69 172 LEU A C 1
ATOM 1404 O O . LEU A 1 172 ? 15.720 -2.259 8.697 1.00 68.69 172 LEU A O 1
ATOM 1408 N N . GLY A 1 173 ? 17.550 -3.384 8.061 1.00 70.50 173 GLY A N 1
ATOM 1409 C CA . GLY A 1 173 ? 16.849 -4.454 7.349 1.00 70.50 173 GLY A CA 1
ATOM 1410 C C . GLY A 1 173 ? 15.978 -5.321 8.266 1.00 70.50 173 GLY A C 1
ATOM 1411 O O . GLY A 1 173 ? 14.910 -5.768 7.855 1.00 70.50 173 GLY A O 1
ATOM 1412 N N . CYS A 1 174 ? 16.373 -5.490 9.532 1.00 78.06 174 CYS A N 1
ATOM 1413 C CA . CYS A 1 174 ? 15.588 -6.203 10.548 1.00 78.06 174 CYS A CA 1
ATOM 1414 C C . CYS A 1 174 ? 14.499 -5.333 11.201 1.00 78.06 174 CYS A C 1
ATOM 1416 O O . CYS A 1 174 ? 13.565 -5.854 11.818 1.00 78.06 174 CYS A O 1
ATOM 1418 N N . LEU A 1 175 ? 14.591 -4.005 11.079 1.00 80.62 175 LEU A N 1
ATOM 1419 C CA . LEU A 1 175 ? 13.672 -3.059 11.715 1.00 80.62 175 LEU A CA 1
ATOM 1420 C C . LEU A 1 175 ? 12.189 -3.285 11.341 1.00 80.62 175 LEU A C 1
ATOM 1422 O O . LEU A 1 175 ? 11.359 -3.270 12.254 1.00 80.62 175 LEU A O 1
ATOM 1426 N N . PRO A 1 176 ? 11.813 -3.548 10.069 1.00 80.19 176 PRO A N 1
ATOM 1427 C CA . PRO A 1 176 ? 10.428 -3.844 9.706 1.00 80.19 176 PRO A CA 1
ATOM 1428 C C . PRO A 1 176 ? 9.879 -5.063 10.456 1.00 80.19 176 PRO A C 1
ATOM 1430 O O . PRO A 1 176 ? 8.776 -5.003 11.000 1.00 80.19 176 PRO A O 1
ATOM 1433 N N . VAL A 1 177 ? 10.668 -6.140 10.555 1.00 82.44 177 VAL A N 1
ATOM 1434 C CA . VAL A 1 177 ? 10.279 -7.382 11.245 1.00 82.44 177 VAL A CA 1
ATOM 1435 C C . VAL A 1 177 ? 10.058 -7.126 12.735 1.00 82.44 177 VAL A C 1
ATOM 1437 O O . VAL A 1 177 ? 9.057 -7.572 13.302 1.00 82.44 177 VAL A O 1
ATOM 1440 N N . LEU A 1 178 ? 10.944 -6.355 13.372 1.00 86.44 178 LEU A N 1
ATOM 1441 C CA . LEU A 1 178 ? 10.810 -5.983 14.782 1.00 86.44 178 LEU A CA 1
ATOM 1442 C C . LEU A 1 178 ? 9.568 -5.122 15.034 1.00 86.44 178 LEU A C 1
ATOM 1444 O O . LEU A 1 178 ? 8.838 -5.364 15.995 1.00 86.44 178 LEU A O 1
ATOM 1448 N N . ILE A 1 179 ? 9.285 -4.150 14.162 1.00 87.12 179 ILE A N 1
ATOM 1449 C CA . ILE A 1 179 ? 8.108 -3.284 14.300 1.00 87.12 179 ILE A CA 1
ATOM 1450 C C . ILE A 1 179 ? 6.814 -4.086 14.115 1.00 87.12 179 ILE A C 1
ATOM 1452 O O . ILE A 1 179 ? 5.880 -3.939 14.906 1.00 87.12 179 ILE A O 1
ATOM 1456 N N . VAL A 1 180 ? 6.747 -4.962 13.112 1.00 83.94 180 VAL A N 1
ATOM 1457 C CA . VAL A 1 180 ? 5.586 -5.840 12.898 1.00 83.94 180 VAL A CA 1
ATOM 1458 C C . VAL A 1 180 ? 5.390 -6.776 14.097 1.00 83.94 180 VAL A C 1
ATOM 1460 O O . VAL A 1 180 ? 4.276 -6.892 14.615 1.00 83.94 180 VAL A O 1
ATOM 1463 N N . SER A 1 181 ? 6.473 -7.360 14.617 1.00 88.00 181 SER A N 1
ATOM 1464 C CA . SER A 1 181 ? 6.446 -8.196 15.827 1.00 88.00 181 SER A CA 1
ATOM 1465 C C . SER A 1 181 ? 5.941 -7.422 17.048 1.00 88.00 181 SER A C 1
ATOM 1467 O O . SER A 1 181 ? 5.102 -7.917 17.803 1.00 88.00 181 SER A O 1
ATOM 1469 N N . TYR A 1 182 ? 6.373 -6.169 17.208 1.00 90.44 182 TYR A N 1
ATOM 1470 C CA . TYR A 1 182 ? 5.873 -5.263 18.238 1.00 90.44 182 TYR A CA 1
ATOM 1471 C C . TYR A 1 182 ? 4.358 -5.022 18.113 1.00 90.44 182 TYR A C 1
ATOM 1473 O O . TYR A 1 182 ? 3.635 -5.092 19.111 1.00 90.44 182 TYR A O 1
ATOM 1481 N N . PHE A 1 183 ? 3.839 -4.803 16.899 1.00 86.50 183 PHE A N 1
ATOM 1482 C CA . PHE A 1 183 ? 2.396 -4.663 16.679 1.00 86.50 183 PHE A CA 1
ATOM 1483 C C . PHE A 1 183 ? 1.622 -5.934 17.027 1.00 86.50 183 PHE A C 1
ATOM 1485 O O . PHE A 1 183 ? 0.550 -5.838 17.636 1.00 86.50 183 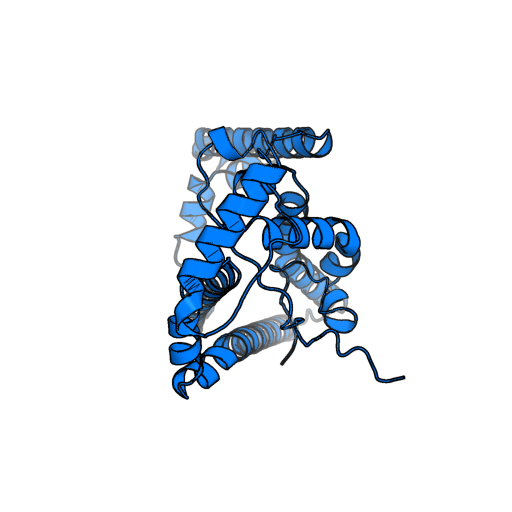PHE A O 1
ATOM 1492 N N . PHE A 1 184 ? 2.150 -7.113 16.689 1.00 86.25 184 PHE A N 1
ATOM 1493 C CA . PHE A 1 184 ? 1.534 -8.379 17.081 1.00 86.25 184 PHE A CA 1
ATOM 1494 C C . PHE A 1 184 ? 1.522 -8.562 18.595 1.00 86.25 184 PHE A C 1
ATOM 1496 O O . PHE A 1 184 ? 0.481 -8.940 19.138 1.00 86.25 184 PHE A O 1
ATOM 1503 N N . LEU A 1 185 ? 2.613 -8.223 19.284 1.00 91.00 185 LEU A N 1
ATOM 1504 C CA . LEU A 1 185 ? 2.699 -8.289 20.741 1.00 91.00 185 LEU A CA 1
ATOM 1505 C C . LEU A 1 185 ? 1.658 -7.375 21.399 1.00 91.00 185 LEU A C 1
ATOM 1507 O O . LEU A 1 185 ? 0.831 -7.840 22.182 1.00 91.00 185 LEU A O 1
ATOM 1511 N N . VAL A 1 186 ? 1.634 -6.091 21.030 1.00 89.81 186 VAL A N 1
ATOM 1512 C CA . VAL A 1 186 ? 0.688 -5.111 21.591 1.00 89.81 186 VAL A CA 1
ATOM 1513 C C . VAL A 1 186 ? -0.758 -5.477 21.261 1.00 89.81 186 VAL A C 1
ATOM 1515 O O . VAL A 1 186 ? -1.638 -5.369 22.116 1.00 89.81 186 VAL A O 1
ATOM 1518 N N . SER A 1 187 ? -1.027 -5.931 20.032 1.00 87.00 187 SER A N 1
ATOM 1519 C CA . SER A 1 187 ? -2.364 -6.376 19.635 1.00 87.00 187 SER A CA 1
ATOM 1520 C C . SER A 1 187 ? -2.814 -7.601 20.423 1.00 87.00 187 SER A C 1
ATOM 1522 O O . SER A 1 187 ? -3.997 -7.685 20.748 1.00 87.00 187 SER A O 1
ATOM 1524 N N . SER A 1 188 ? -1.914 -8.547 20.688 1.00 88.56 188 SER A N 1
ATOM 1525 C CA . SER A 1 188 ? -2.226 -9.766 21.438 1.00 88.56 188 SER A CA 1
ATOM 1526 C C . SER A 1 188 ? -2.444 -9.450 22.912 1.00 88.56 188 SER A C 1
ATOM 1528 O O . SER A 1 188 ? -3.419 -9.907 23.493 1.00 88.56 188 SER A O 1
ATOM 1530 N N . TRP A 1 189 ? -1.618 -8.580 23.492 1.00 90.88 189 TRP A N 1
ATOM 1531 C CA . TRP A 1 189 ? -1.781 -8.125 24.869 1.00 90.88 189 TRP A CA 1
ATOM 1532 C C . TRP A 1 189 ? -3.112 -7.393 25.091 1.00 90.88 189 TRP A C 1
ATOM 1534 O O . TRP A 1 189 ? -3.868 -7.742 25.995 1.00 90.88 189 TRP A O 1
ATOM 1544 N N . LEU A 1 190 ? -3.454 -6.434 24.219 1.00 88.19 190 LEU A N 1
ATOM 1545 C CA . LEU A 1 190 ? -4.741 -5.729 24.267 1.00 88.19 190 LEU A CA 1
ATOM 1546 C C . LEU A 1 190 ? -5.931 -6.684 24.168 1.00 88.19 190 LEU A C 1
ATOM 1548 O O . LEU A 1 190 ? -6.927 -6.511 24.870 1.00 88.19 190 LEU A O 1
ATOM 1552 N N . LEU A 1 191 ? -5.824 -7.675 23.286 1.00 87.38 191 LEU A N 1
ATOM 1553 C CA . LEU A 1 191 ? -6.841 -8.696 23.114 1.00 87.38 191 LEU A CA 1
ATOM 1554 C C . LEU A 1 191 ? -7.017 -9.519 24.395 1.00 87.38 191 LEU A C 1
ATOM 1556 O O . LEU A 1 191 ? -8.135 -9.665 24.882 1.00 87.38 191 LEU A O 1
ATOM 1560 N N . THR A 1 192 ? -5.923 -10.004 24.974 1.00 89.06 192 THR A N 1
ATOM 1561 C CA . THR A 1 192 ? -5.944 -10.757 26.230 1.00 89.06 192 THR A CA 1
ATOM 1562 C C . THR A 1 192 ? -6.619 -9.956 27.346 1.00 89.06 192 THR A C 1
ATOM 1564 O O . THR A 1 192 ? -7.515 -10.473 28.009 1.00 89.06 192 THR A O 1
ATOM 1567 N N . THR A 1 193 ? -6.297 -8.668 27.495 1.00 87.56 193 THR A N 1
ATOM 1568 C CA . THR A 1 193 ? -6.956 -7.782 28.472 1.00 87.56 193 THR A CA 1
ATOM 1569 C C . THR A 1 193 ? -8.460 -7.640 28.218 1.00 87.56 193 THR A C 1
ATOM 1571 O O . THR A 1 193 ? -9.256 -7.658 29.154 1.00 87.56 193 THR A O 1
ATOM 1574 N N . GLN A 1 194 ? -8.886 -7.536 26.956 1.00 85.19 194 GLN A N 1
ATOM 1575 C CA . GLN A 1 194 ? -10.313 -7.504 26.613 1.00 85.19 194 GLN A CA 1
ATOM 1576 C C . GLN A 1 194 ? -11.024 -8.812 26.968 1.00 85.19 194 GLN A C 1
ATOM 1578 O O . GLN A 1 194 ? -12.143 -8.771 27.475 1.00 85.19 194 GLN A O 1
ATOM 1583 N N . VAL A 1 195 ? -10.381 -9.956 26.731 1.00 86.69 195 VAL A N 1
ATOM 1584 C CA . VAL A 1 195 ? -10.917 -11.275 27.086 1.00 86.69 195 VAL A CA 1
ATOM 1585 C C . VAL A 1 195 ? -11.067 -11.408 28.602 1.00 86.69 195 VAL A C 1
ATOM 1587 O O . VAL A 1 195 ? -12.144 -11.792 29.053 1.00 86.69 195 VAL A O 1
ATOM 1590 N N . TYR A 1 196 ? -10.061 -11.011 29.388 1.00 86.94 196 TYR A N 1
ATOM 1591 C CA . TYR A 1 196 ? -10.155 -10.996 30.853 1.00 86.94 196 TYR A CA 1
ATOM 1592 C C . TYR A 1 196 ? -11.286 -10.089 31.353 1.00 86.94 196 TYR A C 1
ATOM 1594 O O . TYR A 1 196 ? -12.097 -10.519 32.166 1.00 86.94 196 TYR A O 1
ATOM 1602 N N . ASN A 1 197 ? -11.435 -8.888 30.788 1.00 85.06 197 ASN A N 1
ATOM 1603 C CA . ASN A 1 197 ? -12.531 -7.981 31.147 1.00 85.06 1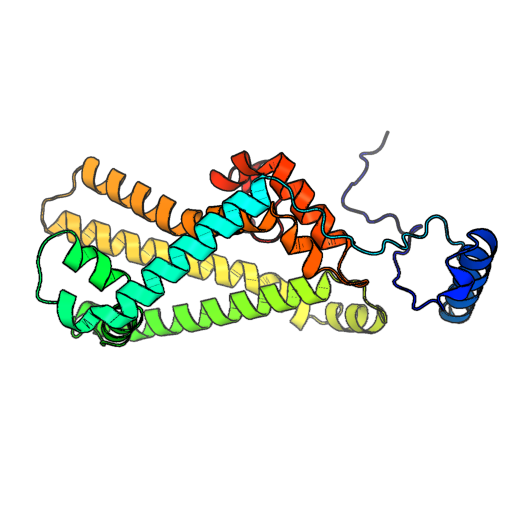97 ASN A CA 1
ATOM 1604 C C . ASN A 1 197 ? -13.927 -8.547 30.820 1.00 85.06 197 ASN A C 1
ATOM 1606 O O . ASN A 1 197 ? -14.904 -8.211 31.489 1.00 85.06 197 ASN A O 1
ATOM 1610 N N . ILE A 1 198 ? -14.061 -9.361 29.766 1.00 84.62 198 ILE A N 1
ATOM 1611 C CA . ILE A 1 198 ? -15.320 -10.053 29.428 1.00 84.62 198 ILE A CA 1
ATOM 1612 C C . ILE A 1 198 ? -15.553 -11.231 30.380 1.00 84.62 198 ILE A C 1
ATOM 1614 O O . ILE A 1 198 ? -16.689 -11.473 30.795 1.00 84.62 198 ILE A O 1
ATOM 1618 N N . HIS A 1 199 ? -14.481 -11.943 30.732 1.00 86.00 199 HIS A N 1
ATOM 1619 C CA . HIS A 1 199 ? -14.506 -13.052 31.676 1.00 86.00 199 HIS A CA 1
ATOM 1620 C C . HIS A 1 199 ? -14.944 -12.602 33.074 1.00 86.00 199 HIS A C 1
ATOM 1622 O O . HIS A 1 199 ? -15.870 -13.184 33.628 1.00 86.00 199 HIS A O 1
ATOM 1628 N N . GLU A 1 200 ? -14.364 -11.524 33.610 1.00 85.69 200 GLU A N 1
ATOM 1629 C CA . GLU A 1 200 ? -14.743 -10.955 34.915 1.00 85.69 200 GLU A CA 1
ATOM 1630 C C . GLU A 1 200 ? -16.213 -10.520 34.974 1.00 85.69 200 GLU A C 1
ATOM 1632 O O . GLU A 1 200 ? -16.841 -10.571 36.027 1.00 85.69 200 GLU A O 1
ATOM 1637 N N . LYS A 1 201 ? -16.797 -10.139 33.833 1.00 84.94 201 LYS A N 1
ATOM 1638 C CA . LYS A 1 201 ? -18.221 -9.789 33.722 1.00 84.94 201 LYS A CA 1
ATOM 1639 C C . LYS A 1 201 ? -19.143 -11.008 33.589 1.00 84.94 201 LYS A C 1
ATOM 1641 O O . LYS A 1 201 ? -20.345 -10.828 33.416 1.00 84.94 201 LYS A O 1
ATOM 1646 N N . GLY A 1 202 ? -18.604 -12.229 33.624 1.00 79.12 202 GLY A N 1
ATOM 1647 C CA . GLY A 1 202 ? -19.365 -13.479 33.533 1.00 79.12 202 GLY A CA 1
ATOM 1648 C C . GLY A 1 202 ? -19.945 -13.774 32.145 1.00 79.12 202 GLY A C 1
ATOM 1649 O O . GLY A 1 202 ? -20.862 -14.578 32.021 1.00 79.12 202 GLY A O 1
ATOM 1650 N N . GLN A 1 203 ? -19.447 -13.122 31.088 1.00 75.12 203 GLN A N 1
ATOM 1651 C CA . GLN A 1 203 ? -20.020 -13.193 29.735 1.00 75.12 203 GLN A CA 1
ATOM 1652 C C . GLN A 1 203 ? -19.115 -13.922 28.734 1.00 75.12 203 GLN A C 1
ATOM 1654 O O . GLN A 1 203 ? -19.210 -13.689 27.526 1.00 75.12 203 GLN A O 1
ATOM 1659 N N . LEU A 1 204 ? -18.211 -14.795 29.185 1.00 78.56 204 LEU A N 1
ATOM 1660 C CA . LEU A 1 204 ? -17.335 -15.521 28.267 1.00 78.56 204 LEU A CA 1
ATOM 1661 C C . LEU A 1 204 ? -18.106 -16.643 27.546 1.00 78.56 204 LEU A C 1
ATOM 1663 O O . LEU A 1 204 ? -18.112 -17.795 27.955 1.00 78.56 204 LEU A O 1
ATOM 1667 N N . SER A 1 205 ? -18.774 -16.287 26.451 1.00 84.19 205 SER A N 1
ATOM 1668 C CA . SER A 1 205 ? -19.401 -17.229 25.524 1.00 84.19 205 SER A CA 1
ATOM 1669 C C . SER A 1 205 ? -18.537 -17.393 24.275 1.00 84.19 205 SER A C 1
ATOM 1671 O O . SER A 1 205 ? -17.958 -16.419 23.785 1.00 84.19 205 SER A O 1
ATOM 1673 N N . PHE A 1 206 ? -18.528 -18.592 23.684 1.00 84.38 206 PHE A N 1
ATOM 1674 C CA . PHE A 1 206 ? -17.931 -18.844 22.366 1.00 84.38 206 PHE A CA 1
ATOM 1675 C C . PHE A 1 206 ? -18.434 -17.868 21.294 1.00 84.38 206 PHE A C 1
ATOM 1677 O O . PHE A 1 206 ? -17.676 -17.470 20.411 1.00 84.38 206 PHE A O 1
ATOM 1684 N N . LYS A 1 207 ? -19.682 -17.396 21.414 1.00 85.75 207 LYS A N 1
ATOM 1685 C CA . LYS A 1 207 ? -20.243 -16.366 20.533 1.00 85.75 207 LYS A CA 1
ATOM 1686 C C . LYS A 1 207 ? -19.470 -15.044 20.622 1.00 85.75 207 LYS A C 1
ATOM 1688 O O . LYS A 1 207 ? -19.186 -14.433 19.595 1.00 85.75 207 LYS A O 1
ATOM 1693 N N . ASN A 1 208 ? -19.095 -14.621 21.828 1.00 84.31 208 ASN A N 1
ATOM 1694 C CA . ASN A 1 208 ? -18.360 -13.372 22.049 1.00 84.31 208 ASN A CA 1
ATOM 1695 C C . ASN A 1 208 ? -16.923 -13.468 21.526 1.00 84.31 208 ASN A C 1
ATOM 1697 O O . ASN A 1 208 ? -16.420 -12.514 20.934 1.00 84.31 208 ASN A O 1
ATOM 1701 N N . ILE A 1 209 ? -16.300 -14.642 21.663 1.00 85.31 209 ILE A N 1
ATOM 1702 C CA . ILE A 1 209 ? -14.985 -14.932 21.078 1.00 85.31 209 ILE A CA 1
ATOM 1703 C C . ILE A 1 209 ? -15.064 -14.897 19.543 1.00 85.31 209 ILE A C 1
ATOM 1705 O O . ILE A 1 209 ? -14.253 -14.229 18.903 1.00 85.31 209 ILE A O 1
ATOM 1709 N N . GLY A 1 210 ? -16.076 -15.537 18.948 1.00 87.06 210 GLY A N 1
ATOM 1710 C CA . GLY A 1 210 ? -16.295 -15.521 17.499 1.00 87.06 210 GLY A CA 1
ATOM 1711 C C . GLY A 1 210 ? -16.493 -14.107 16.942 1.00 87.06 210 GLY A C 1
ATOM 1712 O O . GLY A 1 210 ? -15.823 -13.721 15.986 1.00 87.06 210 GLY A O 1
ATOM 1713 N N . ILE A 1 211 ? -17.341 -13.293 17.584 1.00 88.00 211 ILE A N 1
ATOM 1714 C CA . ILE A 1 211 ? -17.555 -11.884 17.206 1.00 88.00 211 ILE A CA 1
ATOM 1715 C C . ILE A 1 211 ? -16.243 -11.095 17.268 1.00 88.00 211 ILE A C 1
ATOM 1717 O O . ILE A 1 211 ? -15.955 -10.290 16.382 1.00 88.00 211 ILE A O 1
ATOM 1721 N N . LEU A 1 212 ? -15.428 -11.328 18.295 1.00 85.50 212 LEU A N 1
ATOM 1722 C CA . LEU A 1 212 ? -14.147 -10.657 18.447 1.00 85.50 212 LEU A CA 1
ATOM 1723 C C . LEU A 1 212 ? -13.172 -11.018 17.312 1.00 85.50 212 LEU A C 1
ATOM 1725 O O . LEU A 1 212 ? -12.514 -10.125 16.772 1.00 85.50 212 LEU A O 1
ATOM 1729 N N . ILE A 1 213 ? -13.097 -12.298 16.925 1.00 87.44 213 ILE A N 1
ATOM 1730 C CA . ILE A 1 213 ? -12.235 -12.764 15.826 1.00 87.44 213 ILE A CA 1
ATOM 1731 C C . ILE A 1 213 ? -12.688 -12.138 14.508 1.00 87.44 213 ILE A C 1
ATOM 1733 O O . ILE A 1 213 ? -11.868 -11.570 13.789 1.00 87.44 213 ILE A O 1
ATOM 1737 N N . ILE A 1 214 ? -13.992 -12.169 14.229 1.00 89.62 214 ILE A N 1
ATOM 1738 C CA . ILE A 1 214 ? -14.578 -11.591 13.015 1.00 89.62 214 ILE A CA 1
ATOM 1739 C C . ILE A 1 214 ? -14.296 -10.085 12.945 1.00 89.62 214 ILE A C 1
ATOM 1741 O O . ILE A 1 214 ? -13.805 -9.589 11.931 1.00 89.62 214 ILE A O 1
ATOM 1745 N N . ASN A 1 215 ? -14.518 -9.352 14.039 1.00 86.12 215 ASN A N 1
ATOM 1746 C CA . ASN A 1 215 ? -14.238 -7.917 14.097 1.00 86.12 215 ASN A CA 1
ATOM 1747 C C . ASN A 1 215 ? -12.754 -7.606 13.865 1.00 86.12 215 ASN A C 1
ATOM 1749 O O . ASN A 1 215 ? -12.421 -6.629 13.191 1.00 86.12 215 ASN A O 1
ATOM 1753 N N . ARG A 1 216 ? -11.847 -8.432 14.403 1.00 84.81 216 ARG A N 1
ATOM 1754 C CA . ARG A 1 216 ? -10.403 -8.288 14.179 1.00 84.81 216 ARG A CA 1
ATOM 1755 C C . ARG A 1 216 ? -10.031 -8.581 12.727 1.00 84.81 216 ARG A C 1
ATOM 1757 O O . ARG A 1 216 ? -9.259 -7.819 12.150 1.00 84.81 216 ARG A O 1
ATOM 1764 N N . TYR A 1 217 ? -10.604 -9.630 12.141 1.00 86.12 217 TYR A N 1
ATOM 1765 C CA . TYR A 1 217 ? -10.394 -9.996 10.745 1.00 86.12 217 TYR A CA 1
ATOM 1766 C C . TYR A 1 217 ? -10.820 -8.866 9.807 1.00 86.12 217 TYR A C 1
ATOM 1768 O O . TYR A 1 217 ? -10.009 -8.411 9.004 1.00 86.12 217 TYR A O 1
ATOM 1776 N N . PHE A 1 218 ? -12.040 -8.340 9.952 1.00 86.00 218 PHE A N 1
ATOM 1777 C CA . PHE A 1 218 ? -12.504 -7.222 9.128 1.00 86.00 218 PHE A CA 1
ATOM 1778 C C . PHE A 1 218 ? -11.671 -5.962 9.344 1.00 86.00 218 PHE A C 1
ATOM 1780 O O . PHE A 1 218 ? -11.338 -5.281 8.381 1.00 86.00 218 PHE A O 1
ATOM 1787 N N . ARG A 1 219 ? -11.269 -5.661 10.583 1.00 82.94 219 ARG A N 1
ATOM 1788 C CA . ARG A 1 219 ? -10.426 -4.493 10.867 1.00 82.94 219 ARG A CA 1
ATOM 1789 C C . ARG A 1 219 ? -9.082 -4.537 10.134 1.00 82.94 219 ARG A C 1
ATOM 1791 O O . ARG A 1 219 ? -8.616 -3.487 9.704 1.00 82.94 219 ARG A O 1
ATOM 1798 N N . LEU A 1 220 ? -8.452 -5.709 10.045 1.00 78.50 220 LEU A N 1
ATOM 1799 C CA . LEU A 1 220 ? -7.162 -5.878 9.371 1.00 78.50 220 LEU A CA 1
ATOM 1800 C C . LEU A 1 220 ? -7.332 -5.947 7.849 1.00 78.50 220 LEU A C 1
ATOM 1802 O O . LEU A 1 220 ? -6.638 -5.243 7.121 1.00 78.50 220 LEU A O 1
ATOM 1806 N N . ASN A 1 221 ? -8.294 -6.736 7.372 1.00 83.12 221 ASN A N 1
ATOM 1807 C CA . ASN A 1 221 ? -8.456 -7.009 5.946 1.00 83.12 221 ASN A CA 1
ATOM 1808 C C . ASN A 1 221 ? -9.199 -5.910 5.185 1.00 83.12 221 ASN A C 1
ATOM 1810 O O . ASN A 1 221 ? -9.034 -5.814 3.976 1.00 83.12 221 ASN A O 1
ATOM 1814 N N . PHE A 1 222 ? -9.970 -5.045 5.853 1.00 85.00 222 PHE A N 1
ATOM 1815 C CA . PHE A 1 222 ? -10.693 -3.966 5.173 1.00 85.00 222 PHE A CA 1
ATOM 1816 C C . PHE A 1 222 ? -9.759 -3.070 4.351 1.00 85.00 222 PHE A C 1
ATOM 1818 O O . PHE A 1 222 ? -10.055 -2.768 3.199 1.00 85.00 222 PHE A O 1
ATOM 1825 N N . LEU A 1 223 ? -8.606 -2.689 4.910 1.00 81.06 223 LEU A N 1
ATOM 1826 C CA . LEU A 1 223 ? -7.630 -1.873 4.185 1.00 81.06 223 LEU A CA 1
ATOM 1827 C C . LEU A 1 223 ? -7.003 -2.633 3.013 1.00 81.06 223 LEU A C 1
ATOM 1829 O O . LEU A 1 223 ? -6.828 -2.051 1.949 1.00 81.06 223 LEU A O 1
ATOM 1833 N N . ILE A 1 224 ? -6.719 -3.924 3.185 1.00 81.25 224 ILE A N 1
ATOM 1834 C CA . ILE A 1 224 ? -6.163 -4.775 2.125 1.00 81.25 224 ILE A CA 1
ATOM 1835 C C . ILE A 1 224 ? -7.153 -4.877 0.967 1.00 81.25 224 ILE A C 1
ATOM 1837 O O . ILE A 1 224 ? -6.770 -4.669 -0.175 1.00 81.25 224 ILE A O 1
ATOM 1841 N N . ILE A 1 225 ? -8.435 -5.110 1.259 1.00 84.50 225 ILE A N 1
ATOM 1842 C CA . ILE A 1 225 ? -9.502 -5.169 0.254 1.00 84.50 225 ILE A CA 1
ATOM 1843 C C . ILE A 1 225 ? -9.580 -3.852 -0.523 1.00 84.50 225 ILE A C 1
ATOM 1845 O O . ILE A 1 225 ? -9.619 -3.868 -1.749 1.00 84.50 225 ILE A O 1
ATOM 1849 N N . VAL A 1 226 ? -9.550 -2.708 0.170 1.00 84.62 226 VAL A N 1
ATOM 1850 C CA . VAL A 1 226 ? -9.558 -1.391 -0.486 1.00 84.62 226 VAL A CA 1
ATOM 1851 C C . VAL A 1 226 ? -8.326 -1.206 -1.377 1.00 84.62 226 VAL A C 1
ATOM 1853 O O . VAL A 1 226 ? -8.462 -0.749 -2.509 1.00 84.62 226 VAL A O 1
ATOM 1856 N N . ILE A 1 227 ? -7.136 -1.586 -0.904 1.00 82.62 227 ILE A N 1
ATOM 1857 C CA . ILE A 1 227 ? -5.900 -1.505 -1.693 1.00 82.62 227 ILE A CA 1
ATOM 1858 C C . ILE A 1 227 ? -5.970 -2.420 -2.916 1.00 82.62 227 ILE A C 1
ATOM 1860 O O . ILE A 1 227 ? -5.555 -1.990 -3.986 1.00 82.62 227 ILE A O 1
ATOM 1864 N N . LEU A 1 228 ? -6.497 -3.640 -2.789 1.00 83.81 228 LEU A N 1
ATOM 1865 C CA . LEU A 1 228 ? -6.652 -4.577 -3.905 1.00 83.81 228 LEU A CA 1
ATOM 1866 C C . LEU A 1 228 ? -7.588 -4.014 -4.977 1.00 83.81 228 LEU A C 1
ATOM 1868 O O . LEU A 1 228 ? -7.205 -3.978 -6.141 1.00 83.81 228 LEU A O 1
ATOM 1872 N N . ILE A 1 229 ? -8.750 -3.488 -4.570 1.00 84.50 229 ILE A N 1
ATOM 1873 C CA . ILE A 1 229 ? -9.714 -2.854 -5.484 1.00 84.50 229 ILE A CA 1
ATOM 1874 C C . ILE A 1 229 ? -9.052 -1.697 -6.238 1.00 84.50 229 ILE A C 1
ATOM 1876 O O . ILE A 1 229 ? -9.157 -1.604 -7.454 1.00 84.50 229 ILE A O 1
ATOM 1880 N N . ILE A 1 230 ? -8.330 -0.821 -5.531 1.00 83.12 230 ILE A N 1
ATOM 1881 C CA . ILE A 1 230 ? -7.644 0.318 -6.159 1.00 83.12 230 ILE A CA 1
ATOM 1882 C C . ILE A 1 230 ? -6.501 -0.155 -7.066 1.00 83.12 230 ILE A C 1
ATOM 1884 O O . ILE A 1 230 ? -6.317 0.394 -8.148 1.00 83.12 230 ILE A O 1
ATOM 1888 N N . SER A 1 231 ? -5.731 -1.159 -6.647 1.00 80.94 231 SER A N 1
ATOM 1889 C CA . SER A 1 231 ? -4.557 -1.639 -7.389 1.00 80.94 231 SER A CA 1
ATOM 1890 C C . SER A 1 231 ? -4.930 -2.350 -8.688 1.00 80.94 231 SER A C 1
ATOM 1892 O O . SER A 1 231 ? -4.123 -2.369 -9.611 1.00 80.94 231 SER A O 1
ATOM 1894 N N . GLU A 1 232 ? -6.140 -2.902 -8.779 1.00 82.88 232 GLU A N 1
ATOM 1895 C CA . GLU A 1 232 ? -6.676 -3.487 -10.009 1.00 82.88 232 GLU A CA 1
ATOM 1896 C C . GLU A 1 232 ? -7.045 -2.418 -11.054 1.00 82.88 232 GLU A C 1
ATOM 1898 O O . GLU A 1 232 ? -6.933 -2.669 -12.256 1.00 82.88 232 GLU A O 1
ATOM 1903 N N . THR A 1 233 ? -7.421 -1.208 -10.616 1.00 85.31 233 THR A N 1
ATOM 1904 C CA . THR A 1 233 ? -7.821 -0.124 -11.529 1.00 85.31 233 THR A CA 1
ATOM 1905 C C . THR A 1 233 ? -6.691 0.318 -12.460 1.00 85.31 233 THR A C 1
ATOM 1907 O O . THR A 1 233 ? -5.513 0.375 -12.084 1.00 85.31 233 THR A O 1
ATOM 1910 N N . SER A 1 234 ? -7.061 0.748 -13.669 1.00 82.94 234 SER A N 1
ATOM 1911 C CA . SER A 1 234 ? -6.128 1.352 -14.629 1.00 82.94 234 SER A CA 1
ATOM 1912 C C . SER A 1 234 ? -5.563 2.694 -14.149 1.00 82.94 234 SER A C 1
ATOM 1914 O O . SER A 1 234 ? -4.568 3.170 -14.695 1.00 82.94 234 SER A O 1
ATOM 1916 N N . TRP A 1 235 ? -6.122 3.302 -13.095 1.00 80.38 235 TRP A N 1
ATOM 1917 C CA . TRP A 1 235 ? -5.630 4.565 -12.534 1.00 80.38 235 TRP A CA 1
ATOM 1918 C C . TRP A 1 235 ? -4.233 4.438 -11.936 1.00 80.38 235 TRP A C 1
ATOM 1920 O O . TRP A 1 235 ? -3.481 5.411 -11.928 1.00 80.38 235 TRP A O 1
ATOM 1930 N N . SER A 1 236 ? -3.853 3.243 -11.482 1.00 74.00 236 SER A N 1
ATOM 1931 C CA . SER A 1 236 ? -2.486 2.958 -11.036 1.00 74.00 236 SER A CA 1
ATOM 1932 C C . SER A 1 236 ? -1.448 3.277 -12.124 1.00 74.00 236 SER A C 1
ATOM 1934 O O . SER A 1 236 ? -0.355 3.767 -11.825 1.00 74.00 236 SER A O 1
ATOM 1936 N N . THR A 1 237 ? -1.822 3.134 -13.402 1.00 75.12 237 THR A N 1
ATOM 1937 C CA . THR A 1 237 ? -0.952 3.469 -14.535 1.00 75.12 237 THR A CA 1
ATOM 1938 C C . THR A 1 237 ? -0.758 4.976 -14.739 1.00 75.12 237 THR A C 1
ATOM 1940 O O . THR A 1 237 ? 0.223 5.385 -15.348 1.00 75.12 237 THR A O 1
ATOM 1943 N N . VAL A 1 238 ? -1.616 5.837 -14.171 1.00 75.38 238 VAL A N 1
ATOM 1944 C CA . VAL A 1 238 ? -1.448 7.307 -14.232 1.00 75.38 238 VAL A CA 1
ATOM 1945 C C . VAL A 1 238 ? -0.225 7.755 -13.436 1.00 75.38 238 VAL A C 1
ATOM 1947 O O . VAL A 1 238 ? 0.464 8.696 -13.818 1.00 75.38 238 VAL A O 1
ATOM 1950 N N . ILE A 1 239 ? 0.056 7.068 -12.328 1.00 73.44 239 ILE A N 1
ATOM 1951 C CA . ILE A 1 239 ? 1.182 7.365 -11.426 1.00 73.44 239 ILE A CA 1
ATOM 1952 C C . ILE A 1 239 ? 2.486 6.747 -11.967 1.00 73.44 239 ILE A C 1
ATOM 1954 O O . ILE A 1 239 ? 3.572 6.907 -11.406 1.00 73.44 239 ILE A O 1
ATOM 1958 N N . THR A 1 240 ? 2.390 6.035 -13.088 1.00 75.56 240 THR A N 1
ATOM 1959 C CA . THR A 1 240 ? 3.524 5.369 -13.694 1.00 75.56 240 THR A CA 1
ATOM 1960 C C . THR A 1 240 ? 4.394 6.356 -14.460 1.00 75.56 240 THR A C 1
ATOM 1962 O O . THR A 1 240 ? 3.959 7.037 -15.385 1.00 75.56 240 THR A O 1
ATOM 1965 N N . GLY A 1 241 ? 5.662 6.399 -14.082 1.00 75.94 241 GLY A N 1
ATOM 1966 C CA . GLY A 1 241 ? 6.734 7.080 -14.777 1.00 75.94 241 GLY A CA 1
ATOM 1967 C C . GLY A 1 241 ? 7.795 6.099 -15.287 1.00 75.94 241 GLY A C 1
ATOM 1968 O O . GLY A 1 241 ? 7.738 4.893 -15.027 1.00 75.94 241 GLY A O 1
ATOM 1969 N N . PRO A 1 242 ? 8.818 6.615 -15.986 1.00 72.69 242 PRO A N 1
ATOM 1970 C CA . PRO A 1 242 ? 9.902 5.796 -16.524 1.00 72.69 242 PRO A CA 1
ATOM 1971 C C . PRO A 1 242 ? 10.608 4.959 -15.449 1.00 72.69 242 PRO A C 1
ATOM 1973 O O . PRO A 1 242 ? 11.019 3.840 -15.720 1.00 72.69 242 PRO A O 1
ATOM 1976 N N . ALA A 1 243 ? 10.710 5.473 -14.220 1.00 72.88 243 ALA A N 1
ATOM 1977 C CA . ALA A 1 243 ? 11.439 4.830 -13.130 1.00 72.88 243 ALA A CA 1
ATOM 1978 C C . ALA A 1 243 ? 10.678 3.692 -12.420 1.00 72.88 243 ALA A C 1
ATOM 1980 O O . ALA A 1 243 ? 11.309 2.910 -11.715 1.00 72.88 243 ALA A O 1
ATOM 1981 N N . ASN A 1 244 ? 9.353 3.587 -12.574 1.00 75.81 244 ASN A N 1
ATOM 1982 C CA . ASN A 1 244 ? 8.519 2.688 -11.762 1.00 75.81 244 ASN A CA 1
ATOM 1983 C C . ASN A 1 244 ? 7.461 1.902 -12.567 1.00 75.81 244 ASN A C 1
ATOM 1985 O O . ASN A 1 244 ? 6.614 1.237 -11.973 1.00 75.81 244 ASN A O 1
ATOM 1989 N N . PHE A 1 245 ? 7.504 1.921 -13.904 1.00 77.56 245 PHE A N 1
ATOM 1990 C CA . PHE A 1 245 ? 6.512 1.210 -14.724 1.00 77.56 245 PHE A CA 1
ATOM 1991 C C . PHE A 1 245 ? 6.519 -0.300 -14.535 1.00 77.56 245 PHE A C 1
ATOM 1993 O O . PHE A 1 245 ? 5.457 -0.907 -14.425 1.00 77.56 245 PHE A O 1
ATOM 2000 N N . TYR A 1 246 ? 7.703 -0.902 -14.453 1.00 76.62 246 TYR A N 1
ATOM 2001 C CA . TYR A 1 246 ? 7.832 -2.336 -14.251 1.00 76.62 246 TYR A CA 1
ATOM 2002 C C . TYR A 1 246 ? 7.219 -2.795 -12.917 1.00 76.62 246 TYR A C 1
ATOM 2004 O O . TYR A 1 246 ? 6.324 -3.643 -12.956 1.00 76.62 246 TYR A O 1
ATOM 2012 N N . PRO A 1 247 ? 7.601 -2.231 -11.747 1.00 75.50 247 PRO A N 1
ATOM 2013 C CA . PRO A 1 247 ? 7.019 -2.658 -10.477 1.00 75.50 247 PRO A CA 1
ATOM 2014 C C . PRO A 1 247 ? 5.513 -2.380 -10.383 1.00 75.50 247 PRO A C 1
ATOM 2016 O O . PRO A 1 247 ? 4.800 -3.182 -9.784 1.00 75.50 247 PRO A O 1
ATOM 2019 N N . ILE A 1 248 ? 4.997 -1.308 -10.999 1.00 78.62 248 ILE A N 1
ATOM 2020 C CA . ILE A 1 248 ? 3.549 -1.033 -11.009 1.00 78.62 248 ILE A CA 1
ATOM 2021 C C . ILE A 1 248 ? 2.790 -2.088 -11.822 1.00 78.62 248 ILE A C 1
ATOM 2023 O O . ILE A 1 248 ? 1.818 -2.650 -11.321 1.00 78.62 248 ILE A O 1
ATOM 2027 N N . ILE A 1 249 ? 3.247 -2.406 -13.039 1.00 78.94 249 ILE A N 1
ATOM 2028 C CA . ILE A 1 249 ? 2.603 -3.414 -13.899 1.00 78.94 249 ILE A CA 1
ATOM 2029 C C . ILE A 1 249 ? 2.687 -4.805 -13.262 1.00 78.94 249 ILE A C 1
ATOM 2031 O O . ILE A 1 249 ? 1.699 -5.539 -13.252 1.00 78.94 249 ILE A O 1
ATOM 2035 N N . ALA A 1 250 ? 3.843 -5.161 -12.696 1.00 78.50 250 ALA A N 1
ATOM 2036 C CA . ALA A 1 250 ? 4.018 -6.421 -11.981 1.00 78.50 250 ALA A CA 1
ATOM 2037 C C . ALA A 1 250 ? 3.065 -6.517 -10.779 1.00 78.50 250 ALA A C 1
ATOM 2039 O O . ALA A 1 250 ? 2.403 -7.538 -10.598 1.00 78.50 250 ALA A O 1
ATOM 2040 N N . ASN A 1 251 ? 2.926 -5.436 -10.004 1.00 77.81 251 ASN A N 1
ATOM 2041 C CA . ASN A 1 251 ? 2.006 -5.387 -8.873 1.00 77.81 251 ASN A CA 1
ATOM 2042 C C . ASN A 1 251 ? 0.536 -5.487 -9.310 1.00 77.81 251 ASN A C 1
ATOM 2044 O O . ASN A 1 251 ? -0.238 -6.190 -8.666 1.00 77.81 251 ASN A O 1
ATOM 2048 N N . GLN A 1 252 ? 0.147 -4.825 -10.404 1.00 80.06 252 GLN A N 1
ATOM 2049 C CA . GLN A 1 252 ? -1.210 -4.915 -10.947 1.00 80.06 252 GLN A CA 1
ATOM 2050 C C . GLN A 1 252 ? -1.524 -6.341 -11.414 1.00 80.06 252 GLN A C 1
ATOM 2052 O O . GLN A 1 252 ? -2.556 -6.894 -11.040 1.00 80.06 252 GLN A O 1
ATOM 2057 N N . LYS A 1 253 ? -0.598 -6.978 -12.141 1.00 82.25 253 LYS A N 1
ATOM 2058 C CA . LYS A 1 253 ? -0.727 -8.381 -12.556 1.00 82.25 253 LYS A CA 1
ATOM 2059 C C . LYS A 1 253 ? -0.866 -9.315 -11.349 1.00 82.25 253 LYS A C 1
ATOM 2061 O O . LYS A 1 253 ? -1.775 -10.140 -11.320 1.00 82.25 253 LYS A O 1
ATOM 2066 N N . ALA A 1 254 ? -0.023 -9.137 -10.331 1.00 79.00 254 ALA A N 1
ATOM 2067 C CA . ALA A 1 254 ? -0.097 -9.904 -9.091 1.00 79.00 254 ALA A CA 1
ATOM 2068 C C . ALA A 1 254 ? -1.446 -9.721 -8.373 1.00 79.00 254 ALA A C 1
ATOM 2070 O O . ALA A 1 254 ? -2.005 -10.698 -7.874 1.00 79.00 254 ALA A O 1
ATOM 2071 N N . CYS A 1 255 ? -2.001 -8.501 -8.359 1.00 79.81 255 CYS A N 1
ATOM 2072 C CA . CYS A 1 255 ? -3.337 -8.243 -7.817 1.00 79.81 255 CYS A CA 1
ATOM 2073 C C . CYS A 1 255 ? -4.405 -9.013 -8.596 1.00 79.81 255 CYS A C 1
ATOM 2075 O O . CYS A 1 255 ? -5.195 -9.721 -7.984 1.00 79.81 255 CYS A O 1
ATOM 2077 N N . THR A 1 256 ? -4.418 -8.923 -9.927 1.00 81.25 256 THR A N 1
ATOM 2078 C CA . THR A 1 256 ? -5.434 -9.584 -10.761 1.00 81.25 256 THR A CA 1
ATOM 2079 C C . THR A 1 256 ? -5.366 -11.108 -10.665 1.00 81.25 256 THR A C 1
ATOM 2081 O O . THR A 1 256 ? -6.401 -11.768 -10.605 1.00 81.25 256 THR A O 1
ATOM 2084 N N . GLU A 1 257 ? -4.167 -11.687 -10.612 1.00 83.88 257 GLU A N 1
ATOM 2085 C CA . GLU A 1 257 ? -3.994 -13.143 -10.568 1.00 83.88 257 GLU A CA 1
ATOM 2086 C C . GLU A 1 257 ? -4.212 -13.728 -9.162 1.00 83.88 257 GLU A C 1
ATOM 2088 O O . GLU A 1 257 ? -4.698 -14.852 -9.039 1.00 83.88 257 GLU A O 1
ATOM 2093 N N . ASN A 1 258 ? -3.899 -12.977 -8.095 1.00 80.12 258 ASN A N 1
ATOM 2094 C CA . ASN A 1 258 ? -3.874 -13.495 -6.720 1.00 80.12 258 ASN A CA 1
ATOM 2095 C C . ASN A 1 258 ? -4.771 -12.738 -5.722 1.00 80.12 258 ASN A C 1
ATOM 2097 O O . ASN A 1 258 ? -4.598 -12.893 -4.511 1.00 80.12 258 ASN A O 1
ATOM 2101 N N . TRP A 1 259 ? -5.763 -11.967 -6.180 1.00 81.56 259 TRP A N 1
ATOM 2102 C CA . TRP A 1 259 ? -6.638 -11.189 -5.288 1.00 81.56 259 TRP A CA 1
ATOM 2103 C C . TRP A 1 259 ? -7.319 -12.047 -4.209 1.00 81.56 259 TRP A C 1
ATOM 2105 O O . TRP A 1 259 ? -7.359 -11.657 -3.041 1.00 81.56 259 TRP A O 1
ATOM 2115 N N . PHE A 1 260 ? -7.826 -13.232 -4.568 1.00 83.19 260 PHE A N 1
ATOM 2116 C CA . PHE A 1 260 ? -8.557 -14.094 -3.636 1.00 83.19 260 PHE A CA 1
ATOM 2117 C C . PHE A 1 260 ? -7.644 -14.633 -2.520 1.00 83.19 260 PHE A C 1
ATOM 2119 O O . PHE A 1 260 ? -7.948 -14.407 -1.344 1.00 83.19 260 PHE A O 1
ATOM 2126 N N . PRO A 1 261 ? -6.490 -15.256 -2.828 1.00 81.50 261 PRO A N 1
ATOM 2127 C CA . PRO A 1 261 ? -5.512 -15.628 -1.809 1.00 81.50 261 PRO A CA 1
ATOM 2128 C C . PRO A 1 261 ? -5.021 -14.460 -0.942 1.00 81.50 261 PRO A C 1
ATOM 2130 O O . PRO A 1 261 ? -4.759 -14.666 0.245 1.00 81.50 261 PRO A O 1
ATOM 2133 N N . SER A 1 262 ? -4.912 -13.247 -1.497 1.00 78.81 262 SER A N 1
ATOM 2134 C CA . SER A 1 262 ? -4.502 -12.054 -0.746 1.00 78.81 262 SER A CA 1
ATOM 2135 C C . SER A 1 262 ? -5.544 -11.609 0.286 1.00 78.81 262 SER A C 1
ATOM 2137 O O . SER A 1 262 ? -5.159 -11.190 1.375 1.00 78.81 262 SER A O 1
ATOM 2139 N N . ILE A 1 263 ? -6.847 -11.746 0.008 1.00 81.75 263 ILE A N 1
ATOM 2140 C CA . ILE A 1 263 ? -7.920 -11.407 0.966 1.00 81.75 263 ILE A CA 1
ATOM 2141 C C . ILE A 1 263 ? -7.890 -12.321 2.193 1.00 81.75 263 ILE A C 1
ATOM 2143 O O . ILE A 1 263 ? -8.098 -11.859 3.312 1.00 81.75 263 ILE A O 1
ATOM 2147 N N . PHE A 1 264 ? -7.626 -13.613 1.992 1.00 82.50 264 PHE A N 1
ATOM 2148 C CA . PHE A 1 264 ? -7.555 -14.596 3.079 1.00 82.50 264 PHE A CA 1
ATOM 2149 C C . PHE A 1 264 ? -6.159 -14.719 3.694 1.00 82.50 264 PHE A C 1
ATOM 2151 O O . PHE A 1 264 ? -5.948 -15.554 4.573 1.00 82.50 264 PHE A O 1
ATOM 2158 N N . LEU A 1 265 ? -5.207 -13.891 3.249 1.00 75.50 265 LEU A N 1
ATOM 2159 C CA . LEU A 1 265 ? -3.809 -13.908 3.681 1.00 75.50 265 LEU A CA 1
ATOM 2160 C C . LEU A 1 265 ? -3.091 -15.243 3.413 1.00 75.50 265 LEU A C 1
ATOM 2162 O O . LEU A 1 265 ? -2.014 -15.473 3.968 1.00 75.50 265 LEU A O 1
ATOM 2166 N N . PHE A 1 266 ? -3.642 -16.102 2.546 1.00 78.00 266 PHE A N 1
ATOM 2167 C CA . PHE A 1 266 ? -3.032 -17.379 2.174 1.00 78.00 266 PHE A CA 1
ATOM 2168 C C . PHE A 1 266 ? -1.720 -17.181 1.421 1.00 78.00 266 PHE A C 1
ATOM 2170 O O . PHE A 1 266 ? -0.816 -18.001 1.562 1.00 78.00 266 PHE A O 1
ATOM 2177 N N . THR A 1 267 ? -1.576 -16.073 0.689 1.00 67.62 267 THR A N 1
ATOM 2178 C CA . THR A 1 267 ? -0.334 -15.721 -0.017 1.00 67.62 267 THR A CA 1
ATOM 2179 C C . THR A 1 267 ? 0.897 -15.736 0.889 1.00 67.62 267 THR A C 1
ATOM 2181 O O . THR A 1 267 ? 1.956 -16.171 0.445 1.00 67.62 267 THR A O 1
ATOM 2184 N N . ASN A 1 268 ? 0.756 -15.382 2.174 1.00 66.94 268 ASN A N 1
ATOM 2185 C CA . ASN A 1 268 ? 1.862 -15.422 3.141 1.00 66.94 268 ASN A CA 1
ATOM 2186 C C . ASN A 1 268 ? 2.430 -16.841 3.369 1.00 66.94 268 ASN A C 1
ATOM 2188 O O . ASN A 1 268 ? 3.537 -16.976 3.884 1.00 66.94 268 ASN A O 1
ATOM 2192 N N . PHE A 1 269 ? 1.702 -17.903 2.999 1.00 67.62 269 PHE A N 1
ATOM 2193 C CA . PHE A 1 269 ? 2.096 -19.289 3.268 1.00 67.62 269 PHE A CA 1
ATOM 2194 C C . PHE A 1 269 ? 2.648 -20.052 2.053 1.00 67.62 269 PHE A C 1
ATOM 2196 O O . PHE A 1 269 ? 3.451 -20.958 2.264 1.00 67.62 269 PHE A O 1
ATOM 2203 N N . TYR A 1 270 ? 2.256 -19.730 0.809 1.00 61.53 270 TYR A N 1
ATOM 2204 C CA . TYR A 1 270 ? 2.566 -20.597 -0.350 1.00 61.53 270 TYR A CA 1
ATOM 2205 C C . TYR A 1 270 ? 3.243 -19.927 -1.563 1.00 61.53 270 TYR A C 1
ATOM 2207 O O . TYR A 1 270 ? 3.866 -20.641 -2.347 1.00 61.53 270 TYR A O 1
ATOM 2215 N N . ARG A 1 271 ? 3.176 -18.599 -1.751 1.00 57.41 271 ARG A N 1
ATOM 2216 C CA . ARG A 1 271 ? 3.843 -17.906 -2.877 1.00 57.41 271 ARG A CA 1
ATOM 2217 C C . ARG A 1 271 ? 4.310 -16.519 -2.466 1.00 57.41 271 ARG A C 1
ATOM 2219 O O . ARG A 1 271 ? 3.482 -15.637 -2.311 1.00 57.41 271 ARG A O 1
ATOM 2226 N N . LEU A 1 272 ? 5.627 -16.336 -2.344 1.00 56.91 272 LEU A N 1
ATOM 2227 C CA . LEU A 1 272 ? 6.255 -15.055 -1.981 1.00 56.91 272 LEU A CA 1
ATOM 2228 C C . LEU A 1 272 ? 6.533 -14.142 -3.186 1.00 56.91 272 LEU A C 1
ATOM 2230 O O . LEU A 1 272 ? 6.602 -12.930 -3.026 1.00 56.91 272 LEU A O 1
ATOM 2234 N N . VAL A 1 273 ? 6.692 -14.717 -4.380 1.00 54.19 273 VAL A N 1
ATOM 2235 C CA . VAL A 1 273 ? 7.157 -13.989 -5.575 1.00 54.19 273 VAL A CA 1
ATOM 2236 C C . VAL A 1 273 ? 6.023 -13.221 -6.272 1.00 54.19 273 VAL A C 1
ATOM 2238 O O . VAL A 1 273 ? 6.280 -12.202 -6.901 1.00 54.19 273 VAL A O 1
ATOM 2241 N N . ASP A 1 274 ? 4.767 -13.636 -6.063 1.00 54.34 274 ASP A N 1
ATOM 2242 C CA . ASP A 1 274 ? 3.576 -13.040 -6.696 1.00 54.34 274 ASP A CA 1
ATOM 2243 C C . ASP A 1 274 ? 2.672 -12.305 -5.686 1.00 54.34 274 ASP A C 1
ATOM 2245 O O . ASP A 1 274 ? 1.463 -12.165 -5.890 1.00 54.34 274 ASP A O 1
ATOM 2249 N N . ILE A 1 275 ? 3.230 -11.887 -4.545 1.00 59.34 275 ILE A N 1
ATOM 2250 C CA . ILE A 1 275 ? 2.481 -11.151 -3.524 1.00 59.34 275 ILE A CA 1
ATOM 2251 C C . ILE A 1 275 ? 2.325 -9.700 -3.973 1.00 59.34 275 ILE A C 1
ATOM 2253 O O . ILE A 1 275 ? 3.284 -9.051 -4.386 1.00 59.34 275 ILE A O 1
ATOM 2257 N N . VAL A 1 276 ? 1.115 -9.160 -3.825 1.00 56.91 276 VAL A N 1
ATOM 2258 C CA . VAL A 1 276 ? 0.870 -7.720 -3.945 1.00 56.91 276 VAL A CA 1
ATOM 2259 C C . VAL A 1 276 ? 1.815 -6.993 -2.993 1.00 56.91 276 VAL A C 1
ATOM 2261 O O . VAL A 1 276 ? 1.729 -7.194 -1.781 1.00 56.91 276 VAL A O 1
ATOM 2264 N N . SER A 1 277 ? 2.674 -6.124 -3.528 1.00 55.59 277 SER A N 1
ATOM 2265 C CA . SER A 1 277 ? 3.760 -5.395 -2.844 1.00 55.59 277 SER A CA 1
ATOM 2266 C C . SER A 1 277 ? 3.312 -4.589 -1.606 1.00 55.59 277 SER A C 1
ATOM 2268 O O . SER A 1 277 ? 4.122 -4.085 -0.840 1.00 55.59 277 SER A O 1
ATOM 2270 N N . ASN A 1 278 ? 2.011 -4.496 -1.348 1.00 51.56 278 ASN A N 1
ATOM 2271 C CA . ASN A 1 278 ? 1.433 -3.817 -0.190 1.00 51.56 278 ASN A CA 1
ATOM 2272 C C . ASN A 1 278 ? 0.825 -4.774 0.857 1.00 51.56 278 ASN A C 1
ATOM 2274 O O . ASN A 1 278 ? 0.185 -4.314 1.798 1.00 51.56 278 ASN A O 1
ATOM 2278 N N . SER A 1 279 ? 0.980 -6.094 0.701 1.00 48.94 279 SER A N 1
ATOM 2279 C CA . SER A 1 279 ? 0.351 -7.118 1.558 1.00 48.94 279 SER A CA 1
ATOM 2280 C C . SER A 1 279 ? 1.333 -7.913 2.429 1.00 48.94 279 SER A C 1
ATOM 2282 O O . SER A 1 279 ? 0.967 -8.954 2.975 1.00 48.94 279 SER A O 1
ATOM 2284 N N . TRP A 1 280 ? 2.559 -7.406 2.614 1.00 50.81 280 TRP A N 1
ATOM 2285 C CA . TRP A 1 280 ? 3.566 -7.987 3.509 1.00 50.81 280 TRP A CA 1
ATOM 2286 C C . TRP A 1 280 ? 3.063 -7.958 4.951 1.00 50.81 280 TRP A C 1
ATOM 2288 O O . TRP A 1 280 ? 3.153 -6.939 5.635 1.00 50.81 280 TRP A O 1
ATOM 2298 N N . ILE A 1 281 ? 2.504 -9.070 5.420 1.00 47.06 281 ILE A N 1
ATOM 2299 C CA . ILE A 1 281 ? 2.080 -9.179 6.816 1.00 47.06 281 ILE A CA 1
ATOM 2300 C C . ILE A 1 281 ? 2.956 -10.179 7.563 1.00 47.06 281 ILE A C 1
ATOM 2302 O O . ILE A 1 281 ? 3.206 -9.945 8.742 1.00 47.06 281 ILE A O 1
ATOM 2306 N N . ILE A 1 282 ? 3.476 -11.250 6.941 1.00 34.12 282 ILE A N 1
ATOM 2307 C CA . ILE A 1 282 ? 4.234 -12.263 7.698 1.00 34.12 282 ILE A CA 1
ATOM 2308 C C . ILE A 1 282 ? 5.300 -12.982 6.852 1.00 34.12 282 ILE A C 1
ATOM 2310 O O . ILE A 1 282 ? 4.967 -13.848 6.048 1.00 34.12 282 ILE A O 1
ATOM 2314 N N . LYS A 1 283 ? 6.581 -12.729 7.157 1.00 30.53 283 LYS A N 1
ATOM 2315 C CA . LYS A 1 283 ? 7.525 -13.785 7.570 1.00 30.53 283 LYS A CA 1
ATOM 2316 C C . LYS A 1 283 ? 8.702 -13.185 8.372 1.00 30.53 283 LYS A C 1
ATOM 2318 O O . LYS A 1 283 ? 9.176 -12.122 7.976 1.00 30.53 283 LYS A O 1
ATOM 2323 N N . PRO A 1 284 ? 9.110 -13.797 9.504 1.00 30.70 284 PRO A N 1
ATOM 2324 C CA . PRO A 1 284 ? 10.420 -13.565 10.120 1.00 30.70 284 PRO A CA 1
ATOM 2325 C C . PRO A 1 284 ? 11.571 -13.998 9.206 1.00 30.70 284 PRO A C 1
ATOM 2327 O O . PRO A 1 284 ? 11.345 -14.897 8.358 1.00 30.70 284 PRO A O 1
#